Protein AF-A0A6V8KTW5-F1 (afdb_monomer_lite)

Sequence (286 aa):
MGMWDLRCMVTGLPLTANDPATAVLLTRVGDGYRPAALGLRGIYNCYGTIDSVVEDAHAGLLWRYAVDRLADGRLAVSDDEPLEPTDDIDRLLEVVERNSLGFLDDDPAGFAPAVTLDGETLHHALVYQPVWDGLSTQLDGPLDDMFDRLLGHSTLARELYRDRLTEVADLVRQLASVDAFVAARGLVWAPPGEERQRYPVDLGAQFDVADLRSFVDEARRDTAGVEALRAAVEEADRAVGEHEAEERHAAEQPPADWSAFDLTATALANLEIKRAIAVDEHGNPL

Structure (mmCIF, N/CA/C/O backbone):
data_AF-A0A6V8KTW5-F1
#
_entry.id   AF-A0A6V8KTW5-F1
#
loop_
_atom_site.group_PDB
_atom_site.id
_atom_site.type_symbol
_atom_site.label_atom_id
_atom_site.label_alt_id
_atom_site.label_comp_id
_atom_site.label_asym_id
_atom_site.label_entity_id
_atom_site.label_seq_id
_atom_site.pdbx_PDB_ins_code
_atom_site.Cartn_x
_atom_site.Cartn_y
_atom_site.Cartn_z
_atom_site.occupancy
_atom_site.B_iso_or_equiv
_atom_site.auth_seq_id
_atom_site.auth_comp_id
_atom_site.auth_asym_id
_atom_site.auth_atom_id
_atom_site.pdbx_PDB_model_num
ATOM 1 N N . MET A 1 1 ? 21.601 -0.010 5.169 1.00 47.69 1 MET A N 1
ATOM 2 C CA . MET A 1 1 ? 20.373 -0.650 4.661 1.00 47.69 1 MET A CA 1
ATOM 3 C C . MET A 1 1 ? 20.571 -0.945 3.185 1.00 47.69 1 MET A C 1
ATOM 5 O O . MET A 1 1 ? 21.267 -0.174 2.534 1.00 47.69 1 MET A O 1
ATOM 9 N N . GLY A 1 2 ? 20.097 -2.097 2.710 1.00 56.44 2 GLY A N 1
ATOM 10 C CA . GLY A 1 2 ? 20.164 -2.462 1.292 1.00 56.44 2 GLY A CA 1
ATOM 11 C C . GLY A 1 2 ? 18.994 -1.846 0.531 1.00 56.44 2 GLY A C 1
ATOM 12 O O . GLY A 1 2 ? 17.949 -1.628 1.128 1.00 56.44 2 GLY A O 1
ATOM 13 N N . MET A 1 3 ? 19.196 -1.548 -0.749 1.00 72.31 3 MET A N 1
ATOM 14 C CA . MET A 1 3 ? 18.125 -1.160 -1.666 1.00 72.31 3 MET A CA 1
ATOM 15 C C . MET A 1 3 ? 17.360 -2.416 -2.088 1.00 72.31 3 MET A C 1
ATOM 17 O O . MET A 1 3 ? 17.999 -3.432 -2.387 1.00 72.31 3 MET A O 1
ATOM 21 N N . TRP A 1 4 ? 16.035 -2.339 -2.089 1.00 79.44 4 TRP A N 1
ATOM 22 C CA . TRP A 1 4 ? 15.127 -3.406 -2.486 1.00 79.44 4 TRP A CA 1
ATOM 23 C C . TRP A 1 4 ? 14.247 -2.900 -3.613 1.00 79.44 4 TRP A C 1
ATOM 25 O O . TRP A 1 4 ? 13.675 -1.813 -3.515 1.00 79.44 4 TRP A O 1
ATOM 35 N N . ASP A 1 5 ? 14.107 -3.699 -4.656 1.00 86.12 5 ASP A N 1
ATOM 36 C CA . ASP A 1 5 ? 13.160 -3.412 -5.718 1.00 86.12 5 ASP A CA 1
ATOM 37 C C . ASP A 1 5 ? 11.861 -4.153 -5.440 1.00 86.12 5 ASP A C 1
ATOM 39 O O . ASP A 1 5 ? 11.867 -5.328 -5.083 1.00 86.12 5 ASP A O 1
ATOM 43 N N . LEU A 1 6 ? 10.729 -3.469 -5.591 1.00 93.06 6 LEU A N 1
ATOM 44 C CA . LEU A 1 6 ? 9.410 -4.061 -5.397 1.00 93.06 6 LEU A CA 1
ATOM 45 C C . LEU A 1 6 ? 8.586 -3.999 -6.676 1.00 93.06 6 LEU A C 1
ATOM 47 O O . LEU A 1 6 ? 8.912 -3.319 -7.647 1.00 93.06 6 LEU A O 1
ATOM 51 N N . ARG A 1 7 ? 7.478 -4.737 -6.672 1.00 95.62 7 ARG A N 1
ATOM 52 C CA . ARG A 1 7 ? 6.508 -4.756 -7.763 1.00 95.62 7 ARG A CA 1
ATOM 53 C C . ARG A 1 7 ? 5.147 -4.317 -7.243 1.00 95.62 7 ARG A C 1
ATOM 55 O O . ARG A 1 7 ? 4.753 -4.639 -6.124 1.00 95.62 7 ARG A O 1
ATOM 62 N N . CYS A 1 8 ? 4.396 -3.607 -8.076 1.00 97.62 8 CYS A N 1
ATOM 63 C CA . CYS A 1 8 ? 3.008 -3.264 -7.818 1.00 97.62 8 CYS A CA 1
ATOM 64 C C . CYS A 1 8 ? 2.185 -4.538 -7.588 1.00 97.62 8 CYS A C 1
ATOM 66 O O . CYS A 1 8 ? 2.068 -5.368 -8.490 1.00 97.62 8 CYS A O 1
ATOM 68 N N . MET A 1 9 ? 1.528 -4.652 -6.432 1.00 97.50 9 MET A N 1
ATOM 69 C CA . MET A 1 9 ? 0.759 -5.846 -6.064 1.00 97.50 9 MET A CA 1
ATOM 70 C C . MET A 1 9 ? -0.329 -6.202 -7.090 1.00 97.50 9 MET A C 1
ATOM 72 O O . MET A 1 9 ? -0.584 -7.376 -7.350 1.00 97.50 9 MET A O 1
ATOM 76 N N . VAL A 1 10 ? -0.934 -5.193 -7.721 1.00 97.94 10 VAL A N 1
ATOM 77 C CA . VAL A 1 10 ? -2.079 -5.371 -8.625 1.00 97.94 10 VAL A CA 1
ATOM 78 C C . VAL A 1 10 ? -1.666 -5.770 -10.046 1.00 97.94 10 VAL A C 1
ATOM 80 O O . VAL A 1 10 ? -2.380 -6.525 -10.706 1.00 97.94 10 VAL A O 1
ATOM 83 N N . THR A 1 11 ? -0.540 -5.261 -10.546 1.00 98.12 11 THR A N 1
ATOM 84 C CA . THR A 1 11 ? -0.168 -5.389 -11.973 1.00 98.12 11 THR A CA 1
ATOM 85 C C . THR A 1 11 ? 1.188 -6.030 -12.214 1.00 98.12 11 THR A C 1
ATOM 87 O O . THR A 1 11 ? 1.476 -6.395 -13.348 1.00 98.12 11 THR A O 1
ATOM 90 N N . GLY A 1 12 ? 2.025 -6.148 -11.186 1.00 97.56 12 GLY A N 1
ATOM 91 C CA . GLY A 1 12 ? 3.387 -6.647 -11.311 1.00 97.56 12 GLY A CA 1
ATOM 92 C C . GLY A 1 12 ? 4.357 -5.667 -11.970 1.00 97.56 12 GLY A C 1
ATOM 93 O O . GLY A 1 12 ? 5.502 -6.054 -12.195 1.00 97.56 12 GLY A O 1
ATOM 94 N N . LEU A 1 13 ? 3.931 -4.433 -12.277 1.00 97.94 13 LEU A N 1
ATOM 95 C CA . LEU A 1 13 ? 4.828 -3.374 -12.751 1.00 97.94 13 LEU A CA 1
ATOM 96 C C . LEU A 1 13 ? 5.924 -3.103 -11.710 1.00 97.94 13 LEU A C 1
ATOM 98 O O . LEU A 1 13 ? 5.606 -3.106 -10.518 1.00 97.94 13 LEU A O 1
ATOM 102 N N . PRO A 1 14 ? 7.180 -2.875 -12.126 1.00 95.69 14 PRO A N 1
ATOM 103 C CA . PRO A 1 14 ? 8.240 -2.532 -11.189 1.00 95.69 14 PRO A CA 1
ATOM 104 C C . PRO A 1 14 ? 7.949 -1.185 -10.518 1.00 95.69 14 PRO A C 1
ATOM 106 O O . PRO A 1 14 ? 7.402 -0.281 -11.147 1.00 95.69 14 PRO A O 1
ATOM 109 N N . LEU A 1 15 ? 8.305 -1.077 -9.241 1.00 94.44 15 LEU A N 1
ATOM 110 C CA . LEU A 1 15 ? 8.404 0.184 -8.515 1.00 94.44 15 LEU A CA 1
ATOM 111 C C . LEU A 1 15 ? 9.881 0.564 -8.470 1.00 94.44 15 LEU A C 1
ATOM 113 O O . LEU A 1 15 ? 10.695 -0.182 -7.929 1.00 94.44 15 LEU A O 1
ATOM 117 N N . THR A 1 16 ? 10.214 1.707 -9.052 1.00 89.44 16 THR A N 1
ATOM 118 C CA . THR A 1 16 ? 11.572 2.248 -9.102 1.00 89.44 16 THR A CA 1
ATOM 119 C C . THR A 1 16 ? 11.729 3.420 -8.138 1.00 89.44 16 THR A C 1
ATOM 121 O O . THR A 1 16 ? 10.758 3.926 -7.569 1.00 89.44 16 THR A O 1
ATOM 124 N N . ALA A 1 17 ? 12.970 3.848 -7.913 1.00 85.88 17 ALA A N 1
ATOM 125 C CA . ALA A 1 17 ? 13.262 4.932 -6.988 1.00 85.88 17 ALA A CA 1
ATOM 126 C C . ALA A 1 17 ? 12.476 6.200 -7.305 1.00 85.88 17 ALA A C 1
ATOM 128 O O . ALA A 1 17 ? 12.559 6.746 -8.404 1.00 85.88 17 ALA A O 1
ATOM 129 N N . ASN A 1 18 ? 11.798 6.720 -6.285 1.00 89.00 18 ASN A N 1
ATOM 130 C CA . ASN A 1 18 ? 10.956 7.906 -6.356 1.00 89.00 18 ASN A CA 1
ATOM 131 C C . ASN A 1 18 ? 9.636 7.740 -7.128 1.00 89.00 18 ASN A C 1
ATOM 133 O O . ASN A 1 18 ? 8.950 8.737 -7.376 1.00 89.00 18 ASN A O 1
ATOM 137 N N . ASP A 1 19 ? 9.244 6.514 -7.485 1.00 94.94 19 ASP A N 1
ATOM 138 C CA . ASP A 1 19 ? 7.932 6.288 -8.080 1.00 94.94 19 ASP A CA 1
ATOM 139 C C . ASP A 1 19 ? 6.817 6.614 -7.077 1.00 94.94 19 ASP A C 1
ATOM 141 O O . ASP A 1 19 ? 6.859 6.159 -5.931 1.00 94.94 19 ASP A O 1
ATOM 145 N N . PRO A 1 20 ? 5.769 7.352 -7.480 1.00 97.38 20 PRO A N 1
ATOM 146 C CA . PRO A 1 20 ? 4.617 7.551 -6.621 1.00 97.38 20 PRO A CA 1
ATOM 147 C C . PRO A 1 20 ? 3.884 6.222 -6.417 1.00 97.38 20 PRO A C 1
ATOM 149 O O . PRO A 1 20 ? 3.578 5.499 -7.372 1.00 97.38 20 PRO A O 1
ATOM 152 N N . ALA A 1 21 ? 3.543 5.915 -5.170 1.00 98.06 21 ALA A N 1
ATOM 153 C CA . ALA A 1 21 ? 2.854 4.684 -4.808 1.00 98.06 21 ALA A CA 1
ATOM 154 C C . ALA A 1 21 ? 1.824 4.917 -3.697 1.00 98.06 21 ALA A C 1
ATOM 156 O O . ALA A 1 21 ? 1.907 5.862 -2.912 1.00 98.06 21 ALA A O 1
ATOM 157 N N . THR A 1 22 ? 0.843 4.022 -3.636 1.00 98.50 22 THR A N 1
ATOM 158 C CA . THR A 1 22 ? -0.119 3.921 -2.543 1.00 98.50 22 THR A CA 1
ATOM 159 C C . THR A 1 22 ? 0.193 2.683 -1.706 1.00 98.50 22 THR A C 1
ATOM 161 O O . THR A 1 22 ? 0.157 1.562 -2.222 1.00 98.50 22 THR A O 1
ATOM 164 N N . ALA A 1 23 ? 0.458 2.873 -0.415 1.00 98.38 23 ALA A N 1
ATOM 165 C CA . ALA A 1 23 ? 0.551 1.796 0.561 1.00 98.38 23 ALA A CA 1
ATOM 166 C C . ALA A 1 23 ? -0.823 1.516 1.175 1.00 98.38 23 ALA A C 1
ATOM 168 O O . ALA A 1 23 ? -1.534 2.429 1.595 1.00 98.38 23 ALA A O 1
ATOM 169 N N . VAL A 1 24 ? -1.196 0.242 1.256 1.00 98.44 24 VAL A N 1
ATOM 170 C CA . VAL A 1 24 ? -2.414 -0.211 1.937 1.00 98.44 24 VAL A CA 1
ATOM 171 C C . VAL A 1 24 ? -1.997 -1.106 3.090 1.00 98.44 24 VAL A C 1
ATOM 173 O O . VAL A 1 24 ? -1.397 -2.155 2.856 1.00 98.44 24 VAL A O 1
ATOM 176 N N . LEU A 1 25 ? -2.318 -0.706 4.324 1.00 98.25 25 LEU A N 1
ATOM 177 C CA . LEU A 1 25 ? -2.105 -1.560 5.494 1.00 98.25 25 LEU A CA 1
ATOM 178 C C . LEU A 1 25 ? -3.001 -2.792 5.406 1.00 98.25 25 LEU A C 1
ATOM 180 O O . LEU A 1 25 ? -4.168 -2.683 5.026 1.00 98.25 25 LEU A O 1
ATOM 184 N N . LEU A 1 26 ? -2.473 -3.942 5.801 1.00 97.81 26 LEU A N 1
ATOM 185 C CA . LEU A 1 26 ? -3.129 -5.239 5.752 1.00 97.81 26 LEU A CA 1
ATOM 186 C C . LEU A 1 26 ? -3.107 -5.907 7.127 1.00 97.81 26 LEU A C 1
ATOM 188 O O . LEU A 1 26 ? -2.129 -5.789 7.865 1.00 97.81 26 LEU A O 1
ATOM 192 N N . THR A 1 27 ? -4.148 -6.679 7.426 1.00 95.62 27 THR A N 1
ATOM 193 C CA . THR A 1 27 ? -4.138 -7.682 8.499 1.00 95.62 27 THR A CA 1
ATOM 194 C C . THR A 1 27 ? -4.482 -9.053 7.935 1.00 95.62 27 THR A C 1
ATOM 196 O O . THR A 1 27 ? -5.118 -9.187 6.881 1.00 95.62 27 THR A O 1
ATOM 199 N N . ARG A 1 28 ? -4.033 -10.099 8.630 1.00 92.75 28 ARG A N 1
ATOM 200 C CA . ARG A 1 28 ? -4.325 -11.484 8.259 1.00 92.75 28 ARG A CA 1
ATOM 201 C C . ARG A 1 28 ? -5.740 -11.858 8.703 1.00 92.75 28 ARG A C 1
ATOM 203 O O . ARG A 1 28 ? -6.090 -11.726 9.869 1.00 92.75 28 ARG A O 1
ATOM 210 N N . VAL A 1 29 ? -6.551 -12.368 7.780 1.00 91.88 29 VAL A N 1
ATOM 211 C CA . VAL A 1 29 ? -7.917 -12.845 8.033 1.00 91.88 29 VAL A CA 1
ATOM 212 C C . VAL A 1 29 ? -8.040 -14.269 7.509 1.00 91.88 29 VAL A C 1
ATOM 214 O O . VAL A 1 29 ? -8.121 -14.503 6.302 1.00 91.88 29 VAL A O 1
ATOM 217 N N . GLY A 1 30 ? -8.074 -15.235 8.427 1.00 89.75 30 GLY A N 1
ATOM 218 C CA . GLY A 1 30 ? -8.013 -16.649 8.063 1.00 89.75 30 GLY A CA 1
ATOM 219 C C . GLY A 1 30 ? -6.655 -16.988 7.450 1.00 89.75 30 GLY A C 1
ATOM 220 O O . GLY A 1 30 ? -5.624 -16.801 8.089 1.00 89.75 30 GLY A O 1
ATOM 221 N N . ASP A 1 31 ? -6.655 -17.490 6.217 1.00 87.12 31 ASP A N 1
ATOM 222 C CA . ASP A 1 31 ? -5.448 -17.879 5.485 1.00 87.12 31 ASP A CA 1
ATOM 223 C C . ASP A 1 31 ? -4.992 -16.847 4.437 1.00 87.12 31 ASP A C 1
ATOM 225 O O . ASP A 1 31 ? -4.070 -17.124 3.672 1.00 87.12 31 ASP A O 1
ATOM 229 N N . GLY A 1 32 ? -5.611 -15.665 4.392 1.00 92.38 32 GLY A N 1
ATOM 230 C CA . GLY A 1 32 ? -5.229 -14.579 3.487 1.00 92.38 32 GLY A CA 1
ATOM 231 C C . GLY A 1 32 ? -5.129 -13.234 4.195 1.00 92.38 32 GLY A C 1
ATOM 232 O O . GLY A 1 32 ? -5.302 -13.148 5.410 1.00 92.38 32 GLY A O 1
ATOM 233 N N . TYR A 1 33 ? -4.888 -12.176 3.424 1.00 96.44 33 TYR A N 1
ATOM 234 C CA . TYR A 1 33 ? -4.822 -10.810 3.935 1.00 96.44 33 TYR A CA 1
ATOM 235 C C . TYR A 1 33 ? -5.997 -9.978 3.433 1.00 96.44 33 TYR A C 1
ATOM 237 O O . TYR A 1 33 ? -6.595 -10.246 2.383 1.00 96.44 33 TYR A O 1
ATOM 245 N N . ARG A 1 34 ? -6.350 -8.959 4.211 1.00 97.44 34 ARG A N 1
ATOM 246 C CA . ARG A 1 34 ? -7.387 -7.987 3.872 1.00 97.44 34 ARG A CA 1
ATOM 247 C C . ARG A 1 34 ? -6.926 -6.575 4.243 1.00 97.44 34 ARG A C 1
ATOM 249 O O . ARG A 1 34 ? -6.141 -6.436 5.181 1.00 97.44 34 ARG A O 1
ATOM 256 N N . PRO A 1 35 ? -7.399 -5.535 3.532 1.00 98.19 35 PRO A N 1
ATOM 257 C CA . PRO A 1 35 ? -7.105 -4.154 3.895 1.00 98.19 35 PRO A CA 1
ATOM 258 C C . PRO A 1 35 ? -7.531 -3.838 5.330 1.00 98.19 35 PRO A C 1
ATOM 260 O O . PRO A 1 35 ? -8.678 -4.050 5.707 1.00 98.19 35 PRO A O 1
ATOM 263 N N . ALA A 1 36 ? -6.616 -3.292 6.120 1.00 97.94 36 ALA A N 1
ATOM 264 C CA . ALA A 1 36 ? -6.860 -2.851 7.486 1.00 97.94 36 ALA A CA 1
ATOM 265 C C . ALA A 1 36 ? -7.133 -1.344 7.576 1.00 97.94 36 ALA A C 1
ATOM 267 O O . ALA A 1 36 ? -7.759 -0.906 8.541 1.00 97.94 36 ALA A O 1
ATOM 268 N N . ALA A 1 37 ? -6.703 -0.566 6.575 1.00 97.94 37 ALA A N 1
ATOM 269 C CA . ALA A 1 37 ? -6.924 0.873 6.450 1.00 97.94 37 ALA A CA 1
ATOM 270 C C . ALA A 1 37 ? -7.098 1.288 4.973 1.00 97.94 37 ALA A C 1
ATOM 272 O O . ALA A 1 37 ? -6.901 0.485 4.062 1.00 97.94 37 ALA A O 1
ATOM 273 N N . LEU A 1 38 ? -7.487 2.546 4.743 1.00 98.06 38 LEU A N 1
ATOM 274 C CA . LEU A 1 38 ? -7.507 3.164 3.415 1.00 98.06 38 LEU A CA 1
ATOM 275 C C . LEU A 1 38 ? -6.069 3.435 2.940 1.00 98.06 38 LEU A C 1
ATOM 277 O O . LEU A 1 38 ? -5.145 3.442 3.753 1.00 98.06 38 LEU A O 1
ATOM 281 N N . GLY A 1 39 ? -5.884 3.623 1.633 1.00 97.75 39 GLY A N 1
ATOM 282 C CA . GLY A 1 39 ? -4.558 3.804 1.040 1.00 97.75 39 GLY A CA 1
ATOM 283 C C . GLY A 1 39 ? -3.888 5.119 1.446 1.00 97.75 39 GLY A C 1
ATOM 284 O O . GLY A 1 39 ? -4.537 6.161 1.458 1.00 97.75 39 GLY A O 1
ATOM 285 N N . LEU A 1 40 ? -2.589 5.060 1.740 1.00 98.44 40 LEU A N 1
ATOM 286 C CA . LEU A 1 40 ? -1.714 6.210 1.966 1.00 98.44 40 LEU A CA 1
ATOM 287 C C . LEU A 1 40 ? -0.871 6.446 0.721 1.00 98.44 40 LEU A C 1
ATOM 289 O O . LEU A 1 40 ? -0.196 5.528 0.260 1.00 98.44 40 LEU A O 1
ATOM 293 N N . ARG A 1 41 ? -0.882 7.665 0.190 1.00 98.12 41 ARG A N 1
ATOM 294 C CA . ARG A 1 41 ? -0.059 8.023 -0.967 1.00 98.12 41 ARG A CA 1
ATOM 295 C C . ARG A 1 41 ? 1.283 8.581 -0.513 1.00 98.12 41 ARG A C 1
ATOM 297 O O . ARG A 1 41 ? 1.308 9.479 0.321 1.00 98.12 41 ARG A O 1
ATOM 304 N N . GLY A 1 42 ? 2.358 8.124 -1.136 1.00 98.00 42 GLY A N 1
ATOM 305 C CA . GLY A 1 42 ? 3.716 8.609 -0.914 1.00 98.00 42 GLY A CA 1
ATOM 306 C C . GLY A 1 42 ? 4.612 8.261 -2.094 1.00 98.00 42 GLY A C 1
ATOM 307 O O . GLY A 1 42 ? 4.137 8.085 -3.223 1.00 98.00 42 GLY A O 1
ATOM 308 N N . ILE A 1 43 ? 5.904 8.167 -1.822 1.00 97.81 43 ILE A N 1
ATOM 309 C CA . ILE A 1 43 ? 6.956 7.918 -2.797 1.00 97.81 43 ILE A CA 1
ATOM 310 C C . ILE A 1 43 ? 7.679 6.627 -2.424 1.00 97.81 43 ILE A C 1
ATOM 312 O O . ILE A 1 43 ? 8.012 6.417 -1.266 1.00 97.81 43 ILE A O 1
ATOM 316 N N . TYR A 1 44 ? 7.906 5.733 -3.383 1.00 95.75 44 TYR A N 1
ATOM 317 C CA . TYR A 1 44 ? 8.630 4.495 -3.127 1.00 95.75 44 TYR A CA 1
ATOM 318 C C . TYR A 1 44 ? 10.078 4.787 -2.713 1.00 95.75 44 TYR A C 1
ATOM 320 O O . TYR A 1 44 ? 10.850 5.370 -3.482 1.00 95.75 44 TYR A O 1
ATOM 328 N N . ASN A 1 45 ? 10.446 4.349 -1.508 1.00 92.62 45 ASN A N 1
ATOM 329 C CA . ASN A 1 45 ? 11.718 4.705 -0.873 1.00 92.62 45 ASN A CA 1
ATOM 330 C C . ASN A 1 45 ? 12.871 3.741 -1.207 1.00 92.62 45 ASN A C 1
ATOM 332 O O . ASN A 1 45 ? 13.992 3.929 -0.741 1.00 92.62 45 ASN A O 1
ATOM 336 N N . CYS A 1 46 ? 12.608 2.694 -2.001 1.00 89.75 46 CYS A N 1
ATOM 337 C CA . CYS A 1 46 ? 13.537 1.585 -2.281 1.00 89.75 46 CYS A CA 1
ATOM 338 C C . CYS A 1 46 ? 14.029 0.817 -1.050 1.00 89.75 46 CYS A C 1
ATOM 340 O O . CYS A 1 46 ? 15.002 0.072 -1.125 1.00 89.75 46 CYS A O 1
ATOM 342 N N . TYR A 1 47 ? 13.339 0.976 0.070 1.00 88.38 47 TYR A N 1
ATOM 343 C CA . TYR A 1 47 ? 13.460 0.171 1.274 1.00 88.38 47 TYR A CA 1
ATOM 344 C C . TYR A 1 47 ? 12.126 -0.525 1.538 1.00 88.38 47 TYR A C 1
ATOM 346 O O . TYR A 1 47 ? 11.700 -0.656 2.673 1.00 88.38 47 TYR A O 1
ATOM 354 N N . GLY A 1 48 ? 11.437 -0.977 0.485 1.00 89.62 48 GLY A N 1
ATOM 355 C CA . GLY A 1 48 ? 10.301 -1.888 0.629 1.00 89.62 48 GLY A CA 1
ATOM 356 C C . GLY A 1 48 ? 8.976 -1.238 1.033 1.00 89.62 48 GLY A C 1
ATOM 357 O O . GLY A 1 48 ? 7.969 -1.936 1.163 1.00 89.62 48 GLY A O 1
ATOM 358 N N . THR A 1 49 ? 8.928 0.086 1.187 1.00 93.75 49 THR A N 1
ATOM 359 C CA . THR A 1 49 ? 7.711 0.832 1.534 1.00 93.75 49 THR A CA 1
ATOM 360 C C . THR A 1 49 ? 7.676 2.196 0.840 1.00 93.75 49 THR A C 1
ATOM 362 O O . THR A 1 49 ? 8.398 2.429 -0.129 1.00 93.75 49 THR A O 1
ATOM 365 N N . ILE A 1 50 ? 6.780 3.076 1.274 1.00 96.69 50 ILE A N 1
ATOM 366 C CA . ILE A 1 50 ? 6.752 4.473 0.848 1.00 96.69 50 ILE A CA 1
ATOM 367 C C . ILE A 1 50 ? 7.317 5.380 1.942 1.00 96.69 50 ILE A C 1
ATOM 369 O O . ILE A 1 50 ? 7.160 5.088 3.125 1.00 96.69 50 ILE A O 1
ATOM 373 N N . ASP A 1 51 ? 7.924 6.484 1.529 1.00 95.50 51 ASP A N 1
ATOM 374 C CA . ASP A 1 51 ? 8.227 7.653 2.350 1.00 95.50 51 ASP A CA 1
ATOM 375 C C . ASP A 1 51 ? 7.497 8.885 1.797 1.00 95.50 51 ASP A C 1
ATOM 377 O O . ASP A 1 51 ? 6.717 8.789 0.833 1.00 95.50 51 ASP A O 1
ATOM 381 N N . SER A 1 52 ? 7.756 10.049 2.397 1.00 96.00 52 SER A N 1
ATOM 382 C CA . SER A 1 52 ? 7.246 11.334 1.922 1.00 96.00 52 SER A CA 1
ATOM 383 C C . SER A 1 52 ? 5.725 11.294 1.766 1.00 96.00 52 SER A C 1
ATOM 385 O O . SER A 1 52 ? 5.173 11.782 0.767 1.00 96.00 52 SER A O 1
ATOM 387 N N . VAL A 1 53 ? 5.042 10.639 2.716 1.00 97.31 53 VAL A N 1
ATOM 388 C CA . VAL A 1 53 ? 3.595 10.444 2.653 1.00 97.31 53 VAL A CA 1
ATOM 389 C C . VAL A 1 53 ? 2.909 11.800 2.570 1.00 97.31 53 VAL A C 1
ATOM 391 O O . VAL A 1 53 ? 3.238 12.755 3.274 1.00 97.31 53 VAL A O 1
ATOM 394 N N . VAL A 1 54 ? 1.920 11.891 1.684 1.00 96.81 54 VAL A N 1
ATOM 395 C CA . VAL A 1 54 ? 1.131 13.106 1.523 1.00 96.81 54 VAL A CA 1
ATOM 396 C C . VAL A 1 54 ? 0.401 13.394 2.830 1.00 96.81 54 VAL A C 1
ATOM 398 O O . VAL A 1 54 ? -0.508 12.666 3.224 1.00 96.81 54 VAL A O 1
ATOM 401 N N . GLU A 1 55 ? 0.783 14.496 3.473 1.00 92.69 55 GLU A N 1
ATOM 402 C CA . GLU A 1 55 ? 0.163 14.977 4.704 1.00 92.69 55 GLU A CA 1
ATOM 403 C C . GLU A 1 55 ? -1.270 15.460 4.444 1.00 92.69 55 GLU A C 1
ATOM 405 O O . GLU A 1 55 ? -1.538 16.635 4.177 1.00 92.69 55 GLU A O 1
ATOM 410 N N . ASP A 1 56 ? -2.220 14.535 4.521 1.00 94.12 56 ASP A N 1
ATOM 411 C CA . ASP A 1 56 ? -3.644 14.824 4.451 1.00 94.12 56 ASP A CA 1
ATOM 412 C C . ASP A 1 56 ? -4.378 14.459 5.753 1.00 94.12 56 ASP A C 1
ATOM 414 O O . ASP A 1 56 ? -3.806 14.011 6.754 1.00 94.12 56 ASP A O 1
ATOM 418 N N . ALA A 1 57 ? -5.689 14.712 5.768 1.00 93.44 57 ALA A N 1
ATOM 419 C CA . ALA A 1 57 ? -6.517 14.451 6.939 1.00 93.44 57 ALA A CA 1
ATOM 420 C C . ALA A 1 57 ? -6.540 12.962 7.328 1.00 93.44 57 ALA A C 1
ATOM 422 O O . ALA A 1 57 ? -6.686 12.660 8.515 1.00 93.44 57 ALA A O 1
ATOM 423 N N . HIS A 1 58 ? -6.397 12.053 6.358 1.00 96.00 58 HIS A N 1
ATOM 424 C CA . HIS A 1 58 ? -6.405 10.611 6.576 1.00 96.00 58 HIS A CA 1
ATOM 425 C C . HIS A 1 58 ? -5.066 10.123 7.134 1.00 96.00 58 HIS A C 1
ATOM 427 O O . HIS A 1 58 ? -5.075 9.458 8.172 1.00 96.00 58 HIS A O 1
ATOM 433 N N . ALA A 1 59 ? -3.938 10.534 6.547 1.00 96.62 59 ALA A N 1
ATOM 434 C CA . ALA A 1 59 ? -2.603 10.238 7.069 1.00 96.62 59 ALA A CA 1
ATOM 435 C C . ALA A 1 59 ? -2.456 10.731 8.518 1.00 96.62 59 ALA A C 1
ATOM 437 O O . ALA A 1 59 ? -2.092 9.970 9.418 1.00 96.62 59 ALA A O 1
ATOM 438 N N . GLY A 1 60 ? -2.872 11.974 8.789 1.00 95.62 60 GLY A N 1
ATOM 439 C CA . GLY A 1 60 ? -2.861 12.523 10.145 1.00 95.62 60 GLY A CA 1
ATOM 440 C C . GLY A 1 60 ? -3.821 11.813 11.109 1.00 95.62 60 GLY A C 1
ATOM 441 O O . GLY A 1 60 ? -3.556 11.751 12.309 1.00 95.62 60 GLY A O 1
ATOM 442 N N . LEU A 1 61 ? -4.951 11.285 10.624 1.00 95.94 61 LEU A N 1
ATOM 443 C CA . LEU A 1 61 ? -5.889 10.502 11.437 1.00 95.94 61 LEU A CA 1
ATOM 444 C C . LEU A 1 61 ? -5.287 9.151 11.835 1.00 95.94 61 LEU A C 1
ATOM 446 O O . LEU A 1 61 ? -5.371 8.782 13.006 1.00 95.94 61 LEU A O 1
ATOM 450 N N . LEU A 1 62 ? -4.661 8.454 10.887 1.00 97.12 62 LEU A N 1
ATOM 451 C CA . LEU A 1 62 ? -3.996 7.178 11.125 1.00 97.12 62 LEU A CA 1
ATOM 452 C C . LEU A 1 62 ? -2.802 7.327 12.073 1.00 97.12 62 LEU A C 1
ATOM 454 O O . LEU A 1 62 ? -2.691 6.543 13.013 1.00 97.12 62 LEU A O 1
ATOM 458 N N . TRP A 1 63 ? -1.978 8.367 11.899 1.00 97.12 63 TRP A N 1
ATOM 459 C CA . TRP A 1 63 ? -0.859 8.634 12.806 1.00 97.12 63 TRP A CA 1
ATOM 460 C C . TRP A 1 63 ? -1.327 8.895 14.242 1.00 97.12 63 TRP A C 1
ATOM 462 O O . TRP A 1 63 ? -0.872 8.236 15.174 1.00 97.12 63 TRP A O 1
ATOM 472 N N . ARG A 1 64 ? -2.313 9.784 14.437 1.00 96.44 64 ARG A N 1
ATOM 473 C CA . ARG A 1 64 ? -2.878 10.035 15.777 1.00 96.44 64 ARG A CA 1
ATOM 474 C C . ARG A 1 64 ? -3.429 8.763 16.414 1.00 96.44 64 ARG A C 1
ATOM 476 O O . ARG A 1 64 ? -3.226 8.541 17.602 1.00 96.44 64 ARG A O 1
ATOM 483 N N . TYR A 1 65 ? -4.105 7.924 15.629 1.00 96.88 65 TYR A N 1
ATOM 484 C CA . TYR A 1 65 ? -4.589 6.641 16.123 1.00 96.88 65 TYR A CA 1
ATOM 485 C C . TYR A 1 65 ? -3.438 5.732 16.559 1.00 96.88 65 TYR A C 1
ATOM 487 O O . TYR A 1 65 ? -3.516 5.165 17.645 1.00 96.88 65 TYR A O 1
ATOM 495 N N . ALA A 1 66 ? -2.371 5.622 15.765 1.00 96.88 66 ALA A N 1
ATOM 496 C CA . ALA A 1 66 ? -1.194 4.832 16.116 1.00 96.88 66 ALA A CA 1
ATOM 497 C C . ALA A 1 66 ? -0.550 5.319 17.424 1.00 96.88 66 ALA A C 1
ATOM 499 O O . ALA A 1 66 ? -0.319 4.507 18.315 1.00 96.88 66 ALA A O 1
ATOM 500 N N . VAL A 1 67 ? -0.365 6.634 17.590 1.00 96.94 67 VAL A N 1
ATOM 501 C CA . VAL A 1 67 ? 0.158 7.236 18.831 1.00 96.94 67 VAL A CA 1
ATOM 502 C C . VAL A 1 67 ? -0.740 6.927 20.032 1.00 96.94 67 VAL A C 1
ATOM 504 O O . VAL A 1 67 ? -0.246 6.517 21.083 1.00 96.94 67 VAL A O 1
ATOM 507 N N . ASP A 1 68 ? -2.061 7.064 19.886 1.00 96.62 68 ASP A N 1
ATOM 508 C CA . ASP A 1 68 ? -3.004 6.756 20.965 1.00 96.62 68 ASP A CA 1
ATOM 509 C C . ASP A 1 68 ? -2.963 5.266 21.354 1.00 96.62 68 ASP A C 1
ATOM 511 O O . ASP A 1 68 ? -3.040 4.935 22.539 1.00 96.62 68 ASP A O 1
ATOM 515 N N . ARG A 1 69 ? -2.842 4.362 20.369 1.00 96.81 69 ARG A N 1
ATOM 516 C CA . ARG A 1 69 ? -2.736 2.909 20.595 1.00 96.81 69 ARG A CA 1
ATOM 517 C C . ARG A 1 69 ? -1.371 2.493 21.137 1.00 96.81 69 ARG A C 1
ATOM 519 O O . ARG A 1 69 ? -1.274 1.510 21.862 1.00 96.81 69 ARG A O 1
ATOM 526 N N . LEU A 1 70 ? -0.315 3.232 20.817 1.00 95.75 70 LEU A N 1
ATOM 527 C CA . LEU A 1 70 ? 0.999 3.032 21.417 1.00 95.75 70 LEU A CA 1
ATOM 528 C C . LEU A 1 70 ? 0.956 3.395 22.907 1.00 95.75 70 LEU A C 1
ATOM 530 O O . LEU A 1 70 ? 1.419 2.632 23.752 1.00 95.75 70 LEU A O 1
ATOM 534 N N . ALA A 1 71 ? 0.333 4.529 23.243 1.00 95.75 71 ALA A N 1
ATOM 535 C CA . ALA A 1 71 ? 0.224 5.010 24.617 1.00 95.75 71 ALA A CA 1
ATOM 536 C C . ALA A 1 71 ? -0.599 4.083 25.533 1.00 95.75 71 ALA A C 1
ATOM 538 O O . ALA A 1 71 ? -0.309 3.992 26.728 1.00 95.75 71 ALA A O 1
ATOM 539 N N . ASP A 1 72 ? -1.617 3.399 24.997 1.00 95.94 72 ASP A N 1
ATOM 540 C CA . ASP A 1 72 ? -2.435 2.428 25.739 1.00 95.94 72 ASP A CA 1
ATOM 541 C C . ASP A 1 72 ? -1.945 0.968 25.622 1.00 95.94 72 ASP A C 1
ATOM 543 O O . ASP A 1 72 ? -2.510 0.076 26.260 1.00 95.94 72 ASP A O 1
ATOM 547 N N . GLY A 1 73 ? -0.858 0.734 24.877 1.00 95.12 73 GLY A N 1
ATOM 548 C CA . GLY A 1 73 ? -0.204 -0.566 24.718 1.00 95.12 73 GLY A CA 1
ATOM 549 C C . GLY A 1 73 ? -0.900 -1.527 23.751 1.00 95.12 73 GLY A C 1
ATOM 550 O O . GLY A 1 73 ? -0.510 -2.692 23.682 1.00 95.12 73 GLY A O 1
ATOM 551 N N . ARG A 1 74 ? -1.924 -1.077 23.014 1.00 96.75 74 ARG A N 1
ATOM 552 C CA . ARG A 1 74 ? -2.580 -1.876 21.967 1.00 96.75 74 ARG A CA 1
ATOM 553 C C . ARG A 1 74 ? -1.736 -1.982 20.702 1.00 96.75 74 ARG A C 1
ATOM 555 O O . ARG A 1 74 ? -1.799 -3.011 20.039 1.00 96.75 74 ARG A O 1
ATOM 562 N N . LEU A 1 75 ? -0.967 -0.946 20.367 1.00 96.06 75 LEU A N 1
ATOM 563 C CA . LEU A 1 75 ? 0.069 -1.005 19.338 1.00 96.06 75 LEU A CA 1
ATOM 564 C C . LEU A 1 75 ? 1.389 -1.376 20.018 1.00 96.06 75 LEU A C 1
ATOM 566 O O . LEU A 1 75 ? 1.896 -0.617 20.842 1.00 96.06 75 LEU A O 1
ATOM 570 N N . ALA A 1 76 ? 1.936 -2.537 19.676 1.00 94.12 76 ALA A N 1
ATOM 571 C CA . ALA A 1 76 ? 3.230 -2.990 20.165 1.00 94.12 76 ALA A CA 1
ATOM 572 C C . ALA A 1 76 ? 4.244 -2.968 19.023 1.00 94.12 76 ALA A C 1
ATOM 574 O O . ALA A 1 76 ? 3.990 -3.537 17.962 1.00 94.12 76 ALA A O 1
ATOM 575 N N . VAL A 1 77 ? 5.387 -2.330 19.267 1.00 92.50 77 VAL A N 1
ATOM 576 C CA . VAL A 1 77 ? 6.517 -2.252 18.339 1.00 92.50 77 VAL A CA 1
ATOM 577 C C . VAL A 1 77 ? 7.701 -2.989 18.957 1.00 92.50 77 VAL A C 1
ATOM 579 O O . VAL A 1 77 ? 8.102 -2.696 20.082 1.00 92.50 77 VAL A O 1
ATOM 582 N N . SER A 1 78 ? 8.229 -3.965 18.229 1.00 87.75 78 SER A N 1
ATOM 583 C CA . SER A 1 78 ? 9.436 -4.720 18.552 1.00 87.75 78 SER A CA 1
ATOM 584 C C . SER A 1 78 ? 10.509 -4.381 17.517 1.00 87.75 78 SER A C 1
ATOM 586 O O . SER A 1 78 ? 10.884 -5.221 16.702 1.00 87.75 78 SER A O 1
ATOM 588 N N . ASP A 1 79 ? 10.960 -3.130 17.544 1.00 80.62 79 ASP A N 1
ATOM 589 C CA . ASP A 1 79 ? 12.024 -2.596 16.692 1.00 80.62 79 ASP A CA 1
ATOM 590 C C . ASP A 1 79 ? 13.191 -2.106 17.569 1.00 80.62 79 ASP A C 1
ATOM 592 O O . ASP A 1 79 ? 12.986 -1.731 18.728 1.00 80.62 79 ASP A O 1
ATOM 596 N N . ASP A 1 80 ? 14.411 -2.124 17.026 1.00 78.62 80 ASP A N 1
ATOM 597 C CA . ASP A 1 80 ? 15.626 -1.653 17.710 1.00 78.62 80 ASP A CA 1
ATOM 598 C C . ASP A 1 80 ? 15.533 -0.156 18.047 1.00 78.62 80 ASP A C 1
ATOM 600 O O . ASP A 1 80 ? 16.069 0.306 19.057 1.00 78.62 80 ASP A O 1
ATOM 604 N N . GLU A 1 81 ? 14.824 0.592 17.202 1.00 83.56 81 GLU A N 1
ATOM 605 C CA . GLU A 1 81 ? 14.497 1.996 17.401 1.00 83.56 81 GLU A CA 1
ATOM 606 C C . GLU A 1 81 ? 12.996 2.127 17.704 1.00 83.56 81 GLU A C 1
ATOM 608 O O . GLU A 1 81 ? 12.168 1.856 16.825 1.00 83.56 81 GLU A O 1
ATOM 613 N N . PRO A 1 82 ? 12.622 2.498 18.943 1.00 84.19 82 PRO A N 1
ATOM 614 C CA . PRO A 1 82 ? 11.225 2.557 19.341 1.00 84.19 82 PRO A CA 1
ATOM 615 C C . PRO A 1 82 ? 10.488 3.631 18.543 1.00 84.19 82 PRO A C 1
ATOM 617 O O . PRO A 1 82 ? 11.035 4.692 18.269 1.00 84.19 82 PRO A O 1
ATOM 620 N N . LEU A 1 83 ? 9.223 3.364 18.227 1.00 89.88 83 LEU A N 1
ATOM 621 C CA . LEU A 1 83 ? 8.326 4.390 17.708 1.00 89.88 83 LEU A CA 1
ATOM 622 C C . LEU A 1 83 ? 8.026 5.400 18.828 1.00 89.88 83 LEU A C 1
ATOM 624 O O . LEU A 1 83 ? 7.585 5.010 19.913 1.00 89.88 83 LEU A O 1
ATOM 628 N N . GLU A 1 84 ? 8.245 6.685 18.575 1.00 90.94 84 GLU A N 1
ATOM 629 C CA . GLU A 1 84 ? 8.013 7.782 19.508 1.00 90.94 84 GLU A CA 1
ATOM 630 C C . GLU A 1 84 ? 6.817 8.652 19.070 1.00 90.94 84 GLU A C 1
ATOM 632 O O . GLU A 1 84 ? 6.551 8.820 17.882 1.00 90.94 84 GLU A O 1
ATOM 637 N N . PRO A 1 85 ? 6.085 9.294 20.004 1.00 88.75 85 PRO A N 1
ATOM 638 C CA . PRO A 1 85 ? 4.998 10.215 19.648 1.00 88.75 85 PRO A CA 1
ATOM 639 C C . PRO A 1 85 ? 5.426 11.437 18.819 1.00 88.75 85 PRO A C 1
ATOM 641 O O . PRO A 1 85 ? 4.566 12.148 18.299 1.00 88.75 85 PRO A O 1
ATOM 644 N N . THR A 1 86 ? 6.728 11.733 18.775 1.00 89.75 86 THR A N 1
ATOM 645 C CA . THR A 1 86 ? 7.333 12.812 17.981 1.00 89.75 86 THR A CA 1
ATOM 646 C C . THR A 1 86 ? 7.663 12.411 16.551 1.00 89.75 86 THR A C 1
ATOM 648 O O . THR A 1 86 ? 8.015 13.297 15.774 1.00 89.75 86 THR A O 1
ATOM 651 N N . ASP A 1 87 ? 7.541 11.125 16.221 1.00 94.25 87 ASP A N 1
ATOM 652 C CA . ASP A 1 87 ? 7.703 10.625 14.862 1.00 94.25 87 ASP A CA 1
ATOM 653 C C . ASP A 1 87 ? 6.479 10.980 13.997 1.00 94.25 87 ASP A C 1
ATOM 655 O O . ASP A 1 87 ? 5.620 11.797 14.362 1.00 94.25 87 ASP A O 1
ATOM 659 N N . ASP A 1 88 ? 6.398 10.351 12.832 1.00 94.38 88 ASP A N 1
ATOM 660 C CA . ASP A 1 88 ? 5.353 10.547 11.846 1.00 94.38 88 ASP A CA 1
ATOM 661 C C . ASP A 1 88 ? 4.881 9.221 11.222 1.00 94.38 88 ASP A C 1
ATOM 663 O O . ASP A 1 88 ? 5.211 8.109 11.649 1.00 94.38 88 ASP A O 1
ATOM 667 N N . ILE A 1 89 ? 4.027 9.355 10.208 1.00 96.19 89 ILE A N 1
ATOM 668 C CA . ILE A 1 89 ? 3.450 8.221 9.496 1.00 96.19 89 ILE A CA 1
ATOM 669 C C . ILE A 1 89 ? 4.491 7.434 8.686 1.00 96.19 89 ILE A C 1
ATOM 671 O O . ILE A 1 89 ? 4.309 6.227 8.520 1.00 96.19 89 ILE A O 1
ATOM 675 N N . ASP A 1 90 ? 5.571 8.074 8.227 1.00 95.62 90 ASP A N 1
ATOM 676 C CA . ASP A 1 90 ? 6.631 7.409 7.467 1.00 95.62 90 ASP A CA 1
ATOM 677 C C . ASP A 1 90 ? 7.349 6.418 8.388 1.00 95.62 90 ASP A C 1
ATOM 679 O O . ASP A 1 90 ? 7.480 5.239 8.051 1.00 95.62 90 ASP A O 1
ATOM 683 N N . ARG A 1 91 ? 7.668 6.838 9.622 1.00 94.56 91 ARG A N 1
ATOM 684 C CA . ARG A 1 91 ? 8.264 5.944 10.625 1.00 94.56 91 ARG A CA 1
ATOM 685 C C . ARG A 1 91 ? 7.368 4.748 10.955 1.00 94.56 91 ARG A C 1
ATOM 687 O O . ARG A 1 91 ? 7.860 3.628 11.084 1.00 94.56 91 ARG A O 1
ATOM 694 N N . LEU A 1 92 ? 6.048 4.937 11.054 1.00 95.31 92 LEU A N 1
ATOM 695 C CA . LEU A 1 92 ? 5.123 3.808 11.235 1.00 95.31 92 LEU A CA 1
ATOM 696 C C . LEU A 1 92 ? 5.217 2.812 10.067 1.00 95.31 92 LEU A C 1
ATOM 698 O O . LEU A 1 92 ? 5.225 1.600 10.294 1.00 95.31 92 LEU A O 1
ATOM 702 N N . LEU A 1 93 ? 5.284 3.307 8.830 1.00 95.94 93 LEU A N 1
ATOM 703 C CA . LEU A 1 93 ? 5.377 2.471 7.634 1.00 95.94 93 LEU A CA 1
ATOM 704 C C . LEU A 1 93 ? 6.710 1.725 7.536 1.00 95.94 93 LEU A C 1
ATOM 706 O O . LEU A 1 93 ? 6.703 0.575 7.105 1.00 95.94 93 LEU A O 1
ATOM 710 N N . GLU A 1 94 ? 7.819 2.317 7.977 1.00 92.88 94 GLU A N 1
ATOM 711 C CA . GLU A 1 94 ? 9.119 1.635 8.088 1.00 92.88 94 GLU A CA 1
ATOM 712 C C . GLU A 1 94 ? 9.086 0.459 9.076 1.00 92.88 94 GLU A C 1
ATOM 714 O O . GLU A 1 94 ? 9.720 -0.575 8.868 1.00 92.88 94 GLU A O 1
ATOM 719 N N . VAL A 1 95 ? 8.341 0.578 10.177 1.00 92.25 95 VAL A N 1
ATOM 720 C CA . VAL A 1 95 ? 8.194 -0.538 11.123 1.00 92.25 95 VAL A CA 1
ATOM 721 C C . VAL A 1 95 ? 7.288 -1.629 10.540 1.00 92.25 95 VAL A C 1
ATOM 723 O O . VAL A 1 95 ? 7.604 -2.814 10.653 1.00 92.25 95 VAL A O 1
ATOM 726 N N . VAL A 1 96 ? 6.182 -1.247 9.888 1.00 94.25 96 VAL A N 1
ATOM 727 C CA . VAL A 1 96 ? 5.279 -2.190 9.195 1.00 94.25 96 VAL A CA 1
ATOM 728 C C . VAL A 1 96 ? 6.002 -2.934 8.075 1.00 94.25 96 VAL A C 1
ATOM 730 O O . VAL A 1 96 ? 5.755 -4.120 7.865 1.00 94.25 96 VAL A O 1
ATOM 733 N N . GLU A 1 97 ? 6.912 -2.267 7.376 1.00 92.31 97 GLU A N 1
ATOM 734 C CA . GLU A 1 97 ? 7.640 -2.826 6.244 1.00 92.31 97 GLU A CA 1
ATOM 735 C C . GLU A 1 97 ? 8.386 -4.112 6.576 1.00 92.31 97 GLU A C 1
ATOM 737 O O . GLU A 1 97 ? 8.276 -5.094 5.838 1.00 92.31 97 GLU A O 1
ATOM 742 N N . ARG A 1 98 ? 9.015 -4.158 7.750 1.00 88.06 98 ARG A N 1
ATOM 743 C CA . ARG A 1 98 ? 9.725 -5.345 8.231 1.00 88.06 98 ARG A CA 1
ATOM 744 C C . ARG A 1 98 ? 8.817 -6.562 8.400 1.00 88.06 98 ARG A C 1
ATOM 746 O O . ARG A 1 98 ? 9.278 -7.691 8.276 1.00 88.06 98 ARG A O 1
ATOM 753 N N . ASN A 1 99 ? 7.519 -6.374 8.637 1.00 89.44 99 ASN A N 1
ATOM 754 C CA . ASN A 1 99 ? 6.565 -7.485 8.630 1.00 89.44 99 ASN A CA 1
ATOM 755 C C . ASN A 1 99 ? 6.207 -7.941 7.201 1.00 89.44 99 ASN A C 1
ATOM 757 O O . ASN A 1 99 ? 5.757 -9.068 7.004 1.00 89.44 99 ASN A O 1
ATOM 761 N N . SER A 1 100 ? 6.346 -7.071 6.200 1.00 89.38 100 SER A N 1
ATOM 762 C CA . SER A 1 100 ? 5.839 -7.263 4.833 1.00 89.38 100 SER A CA 1
ATOM 763 C C . SER A 1 100 ? 6.842 -7.914 3.879 1.00 89.38 100 SER A C 1
ATOM 765 O O . SER A 1 100 ? 6.432 -8.579 2.928 1.00 89.38 100 SER A O 1
ATOM 767 N N . LEU A 1 101 ? 8.147 -7.771 4.123 1.00 81.44 101 LEU A N 1
ATOM 768 C CA . LEU A 1 101 ? 9.187 -8.399 3.294 1.00 81.44 101 LEU A CA 1
ATOM 769 C C . LEU A 1 101 ? 9.507 -9.854 3.676 1.00 81.44 101 LEU A C 1
ATOM 771 O O . LEU A 1 101 ? 10.539 -10.390 3.282 1.00 81.44 101 LEU A O 1
ATOM 775 N N . GLY A 1 102 ? 8.627 -10.511 4.438 1.00 66.88 102 GLY A N 1
ATOM 776 C CA . GLY A 1 102 ? 8.769 -11.932 4.765 1.00 66.88 102 GLY A CA 1
ATOM 777 C C . GLY A 1 102 ? 9.829 -12.242 5.826 1.00 66.88 102 GLY A C 1
ATOM 778 O O . GLY A 1 102 ? 10.194 -13.401 5.988 1.00 66.88 102 GLY A O 1
ATOM 779 N N . PHE A 1 103 ? 10.305 -11.248 6.588 1.00 59.47 103 PHE A N 1
ATOM 780 C CA . PHE A 1 103 ? 11.299 -11.472 7.645 1.00 59.47 103 PHE A CA 1
ATOM 781 C C . PHE A 1 103 ? 10.808 -12.389 8.784 1.00 59.47 103 PHE A C 1
ATOM 783 O O . PHE A 1 103 ? 11.636 -12.896 9.535 1.00 59.47 103 PHE A O 1
ATOM 790 N N . LEU A 1 104 ? 9.491 -12.567 8.969 1.00 55.12 104 LEU A N 1
ATOM 791 C CA . LEU A 1 104 ? 8.948 -12.973 10.276 1.00 55.12 104 LEU A CA 1
ATOM 792 C C . LEU A 1 104 ? 8.016 -14.192 10.258 1.00 55.12 104 LEU A C 1
ATOM 794 O O . LEU A 1 104 ? 7.968 -14.905 11.256 1.00 55.12 104 LEU A O 1
ATOM 798 N N . ASP A 1 105 ? 7.298 -14.466 9.164 1.00 51.34 105 ASP A N 1
ATOM 799 C CA . ASP A 1 105 ? 6.239 -15.491 9.198 1.00 51.34 105 ASP A CA 1
ATOM 800 C C . ASP A 1 105 ? 6.771 -16.939 9.092 1.00 51.34 105 ASP A C 1
ATOM 802 O O . ASP A 1 105 ? 6.131 -17.841 9.631 1.00 51.34 105 ASP A O 1
ATOM 806 N N . ASP A 1 106 ? 7.955 -17.163 8.499 1.00 50.22 106 ASP A N 1
ATOM 807 C CA . ASP A 1 106 ? 8.552 -18.502 8.306 1.00 50.22 106 ASP A CA 1
ATOM 808 C C . ASP A 1 106 ? 10.033 -18.615 8.733 1.00 50.22 106 ASP A C 1
ATOM 810 O O . ASP A 1 106 ? 10.694 -19.615 8.434 1.00 50.22 106 ASP A O 1
ATOM 814 N N . ASP A 1 107 ? 10.585 -17.630 9.457 1.00 51.50 107 ASP A N 1
ATOM 815 C CA . ASP A 1 107 ? 11.980 -17.724 9.902 1.00 51.50 107 ASP A CA 1
ATOM 816 C C . ASP A 1 107 ? 12.133 -18.799 11.005 1.00 51.50 107 ASP A C 1
ATOM 818 O O . ASP A 1 107 ? 11.581 -18.648 12.104 1.00 51.50 107 ASP A O 1
ATOM 822 N N . PRO A 1 108 ? 12.920 -19.874 10.785 1.00 43.84 108 PRO A N 1
ATOM 823 C CA . PRO A 1 108 ? 13.234 -20.856 11.823 1.00 43.84 108 PRO A CA 1
ATOM 824 C C . PRO A 1 108 ? 13.932 -20.260 13.063 1.00 43.84 108 PRO A C 1
ATOM 826 O O . PRO A 1 108 ? 14.013 -20.940 14.090 1.00 43.84 108 PRO A O 1
ATOM 829 N N . ALA A 1 109 ? 14.432 -19.021 12.993 1.00 54.97 109 ALA A N 1
ATOM 830 C CA . ALA A 1 109 ? 14.989 -18.271 14.116 1.00 54.97 109 ALA A CA 1
ATOM 831 C C . ALA A 1 109 ? 13.928 -17.650 15.050 1.00 54.97 109 ALA A C 1
ATOM 833 O O . ALA A 1 109 ? 14.274 -17.278 16.173 1.00 54.97 109 ALA A O 1
ATOM 834 N N . GLY A 1 110 ? 12.651 -17.591 14.644 1.00 55.84 110 GLY A N 1
ATOM 835 C CA . GLY A 1 110 ? 11.538 -17.177 15.506 1.00 55.84 110 GLY A CA 1
ATOM 836 C C . GLY A 1 110 ? 11.513 -15.686 15.852 1.00 55.84 110 GLY A C 1
ATOM 837 O O . GLY A 1 110 ? 11.249 -15.335 17.005 1.00 55.84 110 GLY A O 1
ATOM 838 N N . PHE A 1 111 ? 11.806 -14.809 14.889 1.00 68.12 111 PHE A N 1
ATOM 839 C CA . PHE A 1 111 ? 11.695 -13.367 15.105 1.00 68.12 111 PHE A CA 1
ATOM 840 C C . PHE A 1 111 ? 10.239 -12.963 15.379 1.00 68.12 111 PHE A C 1
ATOM 842 O O . PHE A 1 111 ? 9.310 -13.402 14.705 1.00 68.12 111 PHE A O 1
ATOM 849 N N . ALA A 1 112 ? 10.037 -12.134 16.403 1.00 79.44 112 ALA A N 1
ATOM 850 C CA . ALA A 1 112 ? 8.722 -11.589 16.708 1.00 79.44 112 ALA A CA 1
ATOM 851 C C . ALA A 1 112 ? 8.315 -10.548 15.647 1.00 79.44 112 ALA A C 1
ATOM 853 O O . ALA A 1 112 ? 9.193 -9.847 15.140 1.00 79.44 112 ALA A O 1
ATOM 854 N N . PRO A 1 113 ? 7.010 -10.394 15.352 1.00 87.69 113 PRO A N 1
ATOM 855 C CA . PRO A 1 113 ? 6.508 -9.304 14.524 1.00 87.69 113 PRO A CA 1
ATOM 856 C C . PRO A 1 113 ? 7.057 -7.938 14.967 1.00 87.69 113 PRO A C 1
ATOM 858 O O . PRO A 1 113 ? 6.981 -7.604 16.151 1.00 87.69 113 PRO A O 1
ATOM 861 N N . ALA A 1 114 ? 7.563 -7.138 14.027 1.00 90.31 114 ALA A N 1
ATOM 862 C CA . ALA A 1 114 ? 8.103 -5.805 14.291 1.00 90.31 114 ALA A CA 1
ATOM 863 C C . ALA A 1 114 ? 7.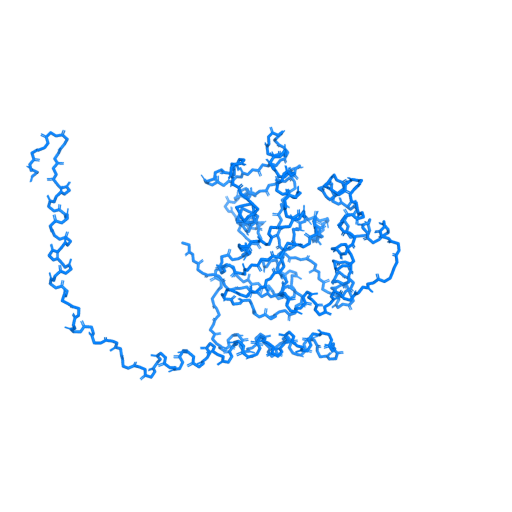011 -4.840 14.769 1.00 90.31 114 ALA A C 1
ATOM 865 O O . ALA A 1 114 ? 7.260 -3.985 15.614 1.00 90.31 114 ALA A O 1
ATOM 866 N N . VAL A 1 115 ? 5.779 -5.007 14.283 1.00 92.88 115 VAL A N 1
ATOM 867 C CA . VAL A 1 115 ? 4.608 -4.271 14.777 1.00 92.88 115 VAL A CA 1
ATOM 868 C C . VAL A 1 115 ? 3.352 -5.129 14.804 1.00 92.88 115 VAL A C 1
ATOM 870 O O . VAL A 1 115 ? 3.039 -5.846 13.851 1.00 92.88 115 VAL A O 1
ATOM 873 N N . THR A 1 116 ? 2.604 -5.020 15.899 1.00 94.88 116 THR A N 1
ATOM 874 C CA . THR A 1 116 ? 1.272 -5.612 16.050 1.00 94.88 116 THR A CA 1
ATOM 875 C C . THR A 1 116 ? 0.291 -4.594 16.613 1.00 94.88 116 THR A C 1
ATOM 877 O O . THR A 1 116 ? 0.671 -3.727 17.399 1.00 94.88 116 THR A O 1
ATOM 880 N N . LEU A 1 117 ? -0.980 -4.713 16.240 1.00 95.62 117 LEU A N 1
ATOM 881 C CA . LEU A 1 117 ? -2.093 -3.970 16.820 1.00 95.62 117 LEU A CA 1
ATOM 882 C C . LEU A 1 117 ? -3.112 -4.963 17.375 1.00 95.62 117 LEU A C 1
ATOM 884 O O . LEU A 1 117 ? -3.585 -5.832 16.651 1.00 95.62 117 LEU A O 1
ATOM 888 N N . ASP A 1 118 ? -3.438 -4.849 18.661 1.00 94.62 118 ASP A N 1
ATOM 889 C CA . ASP A 1 118 ? -4.292 -5.806 19.379 1.00 94.62 118 ASP A CA 1
ATOM 890 C C . ASP A 1 118 ? -3.796 -7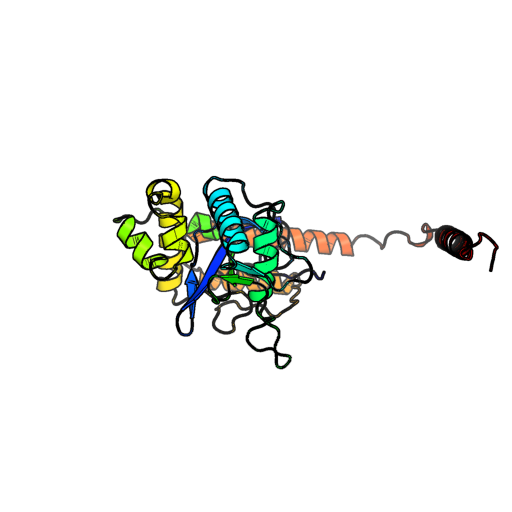.265 19.253 1.00 94.62 118 ASP A C 1
ATOM 892 O O . ASP A 1 118 ? -4.575 -8.217 19.307 1.00 94.62 118 ASP A O 1
ATOM 896 N N . GLY A 1 119 ? -2.479 -7.443 19.092 1.00 92.00 119 GLY A N 1
ATOM 897 C CA . GLY A 1 119 ? -1.831 -8.739 18.873 1.00 92.00 119 GLY A CA 1
ATOM 898 C C . GLY A 1 119 ? -1.881 -9.255 17.430 1.00 92.00 119 GLY A C 1
ATOM 899 O O . GLY A 1 119 ? -1.320 -10.315 17.164 1.00 92.00 119 GLY A O 1
ATOM 900 N N . GLU A 1 120 ? -2.505 -8.531 16.497 1.00 92.44 120 GLU A N 1
ATOM 901 C CA . GLU A 1 120 ? -2.480 -8.851 15.066 1.00 92.44 120 GLU A CA 1
ATOM 902 C C . GLU A 1 120 ? -1.313 -8.147 14.369 1.00 92.44 120 GLU A C 1
ATOM 904 O O . GLU A 1 120 ? -1.127 -6.939 14.515 1.00 92.44 120 GLU A O 1
ATOM 909 N N . THR A 1 121 ? -0.534 -8.890 13.583 1.00 93.31 121 THR A N 1
ATOM 910 C CA . THR A 1 121 ? 0.556 -8.323 12.782 1.00 93.31 121 THR A CA 1
ATOM 911 C C . THR A 1 121 ? 0.006 -7.412 11.691 1.00 93.31 121 THR A C 1
ATOM 913 O O . THR A 1 121 ? -0.891 -7.793 10.932 1.00 93.31 121 THR A O 1
ATOM 916 N N . LEU A 1 122 ? 0.559 -6.201 11.611 1.00 95.50 122 LEU A N 1
ATOM 917 C CA . LEU A 1 122 ? 0.272 -5.269 10.525 1.00 95.50 122 LEU A CA 1
ATOM 918 C C . LEU A 1 122 ? 1.269 -5.494 9.394 1.00 95.50 122 LEU A C 1
ATOM 920 O O . LEU A 1 122 ? 2.470 -5.453 9.626 1.00 95.50 122 LEU A O 1
ATOM 924 N N . HIS A 1 123 ? 0.778 -5.678 8.177 1.00 95.75 123 HIS A N 1
ATOM 925 C CA . HIS A 1 123 ? 1.602 -5.703 6.968 1.00 95.75 123 HIS A CA 1
ATOM 926 C C . HIS A 1 123 ? 1.176 -4.555 6.048 1.00 95.75 123 HIS A C 1
ATOM 928 O O . HIS A 1 123 ? 0.238 -3.813 6.348 1.00 95.75 123 HIS A O 1
ATOM 934 N N . HIS A 1 124 ? 1.813 -4.430 4.891 1.00 96.75 124 HIS A N 1
ATOM 935 C CA . HIS A 1 124 ? 1.388 -3.535 3.825 1.00 96.75 124 HIS A CA 1
ATOM 936 C C . HIS A 1 124 ? 1.534 -4.193 2.455 1.00 96.75 124 HIS A C 1
ATOM 938 O O . HIS A 1 124 ? 2.343 -5.094 2.252 1.00 96.75 124 HIS A O 1
ATOM 944 N N . ALA A 1 125 ? 0.750 -3.702 1.502 1.00 97.06 125 ALA A N 1
ATOM 945 C CA . ALA A 1 125 ? 0.975 -3.914 0.079 1.00 97.06 125 ALA A CA 1
ATOM 946 C C . ALA A 1 125 ? 1.158 -2.567 -0.617 1.00 97.06 125 ALA A C 1
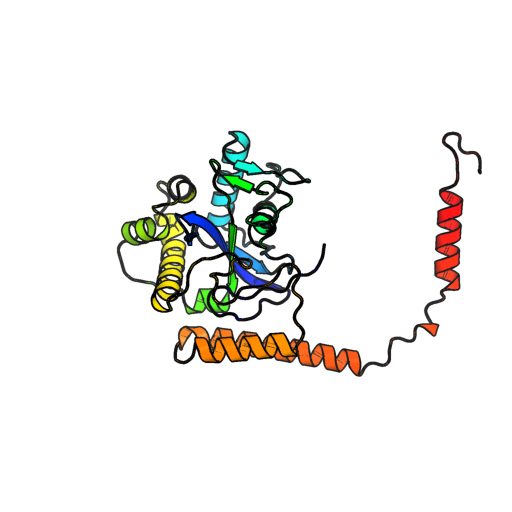ATOM 948 O O . ALA A 1 125 ? 0.539 -1.573 -0.229 1.00 97.06 125 ALA A O 1
ATOM 949 N N . LEU A 1 126 ? 1.978 -2.551 -1.668 1.00 97.69 126 LEU A N 1
ATOM 950 C CA . LEU A 1 126 ? 2.203 -1.370 -2.494 1.00 97.69 126 LEU A CA 1
ATOM 951 C C . LEU A 1 126 ? 1.475 -1.482 -3.831 1.00 97.69 126 LEU A C 1
ATOM 953 O O . LEU A 1 126 ? 1.544 -2.496 -4.533 1.00 97.69 126 LEU A O 1
ATOM 957 N N . VAL A 1 127 ? 0.802 -0.402 -4.212 1.00 98.38 127 VAL A N 1
ATOM 958 C CA . VAL A 1 127 ? 0.170 -0.237 -5.519 1.00 98.38 127 VAL A CA 1
ATOM 959 C C . VAL A 1 127 ? 0.785 0.980 -6.195 1.00 98.38 127 VAL A C 1
ATOM 961 O O . VAL A 1 127 ? 0.807 2.060 -5.617 1.00 98.38 127 VAL A O 1
ATOM 964 N N . TYR A 1 128 ? 1.281 0.822 -7.422 1.00 98.19 128 TYR A N 1
ATOM 965 C CA . TYR A 1 128 ? 1.836 1.934 -8.191 1.00 98.19 128 TYR A CA 1
ATOM 966 C C . TYR A 1 128 ? 0.768 3.014 -8.412 1.00 98.19 128 TYR A C 1
ATOM 968 O O . TYR A 1 128 ? -0.365 2.682 -8.768 1.00 98.19 128 TYR A O 1
ATOM 976 N N . GLN A 1 129 ? 1.087 4.293 -8.200 1.00 97.88 129 GLN A N 1
ATOM 977 C CA . GLN A 1 129 ? 0.064 5.344 -8.192 1.00 97.88 129 GLN A CA 1
ATOM 978 C C . GLN A 1 129 ? -0.710 5.449 -9.516 1.00 97.88 129 GLN A C 1
ATOM 980 O O . GLN A 1 129 ? -1.937 5.491 -9.458 1.00 97.88 129 GLN A O 1
ATOM 985 N N . PRO A 1 130 ? -0.080 5.391 -10.708 1.00 97.81 130 PRO A N 1
ATOM 986 C CA . PRO A 1 130 ? -0.821 5.372 -11.971 1.00 97.81 130 PRO A CA 1
ATOM 987 C C . PRO A 1 130 ? -1.805 4.198 -12.096 1.00 97.81 130 PRO A C 1
ATOM 989 O O . PRO A 1 130 ? -2.856 4.333 -12.723 1.00 97.81 130 PRO A O 1
ATOM 992 N N . VAL A 1 131 ? -1.497 3.049 -11.482 1.00 98.25 131 VAL A N 1
ATOM 993 C CA . VAL A 1 131 ? -2.415 1.900 -11.406 1.00 98.25 131 VAL A CA 1
ATOM 994 C C . VAL A 1 131 ? -3.573 2.206 -10.462 1.00 98.25 131 VAL A C 1
ATOM 996 O O . VAL A 1 131 ? -4.727 1.971 -10.822 1.00 98.25 131 VAL A O 1
ATOM 999 N N . TRP A 1 132 ? -3.280 2.740 -9.273 1.00 98.06 132 TRP A N 1
ATOM 1000 C CA . TRP A 1 132 ? -4.298 3.145 -8.301 1.00 98.06 132 TRP A CA 1
ATOM 1001 C C . TRP A 1 132 ? -5.275 4.153 -8.910 1.00 98.06 132 TRP A C 1
ATOM 1003 O O . TRP A 1 132 ? -6.487 3.942 -8.868 1.00 98.06 132 TRP A O 1
ATOM 1013 N N . ASP A 1 133 ? -4.753 5.205 -9.541 1.00 96.94 133 ASP A N 1
ATOM 1014 C CA . ASP A 1 133 ? -5.535 6.272 -10.164 1.00 96.94 133 ASP A CA 1
ATOM 1015 C C . ASP A 1 133 ? -6.373 5.749 -11.337 1.00 96.94 133 ASP A C 1
ATOM 1017 O O . ASP A 1 133 ? -7.556 6.074 -11.445 1.00 96.94 133 ASP A O 1
ATOM 1021 N N . GLY A 1 134 ? -5.794 4.887 -12.182 1.00 96.25 134 GLY A N 1
ATOM 1022 C CA . GLY A 1 134 ? -6.507 4.259 -13.295 1.00 96.25 134 GLY A CA 1
ATOM 1023 C C . GLY A 1 134 ? -7.696 3.412 -12.833 1.00 96.25 134 GLY A C 1
ATOM 1024 O O . GLY A 1 134 ? -8.769 3.459 -13.434 1.00 96.25 134 GLY A O 1
ATOM 1025 N N . LEU A 1 135 ? -7.540 2.665 -11.736 1.00 96.06 135 LEU A N 1
ATOM 1026 C CA . LEU A 1 135 ? -8.595 1.801 -11.191 1.00 96.06 135 LEU A CA 1
ATOM 1027 C C . LEU A 1 135 ? -9.601 2.535 -10.300 1.00 96.06 135 LEU A C 1
ATOM 1029 O O . LEU A 1 135 ? -10.702 2.031 -10.084 1.00 96.06 135 LEU A O 1
ATOM 1033 N N . SER A 1 136 ? -9.262 3.726 -9.815 1.00 90.94 136 SER A N 1
ATOM 1034 C CA . SER A 1 136 ? -10.054 4.531 -8.877 1.00 90.94 136 SER A CA 1
ATOM 1035 C C . SER A 1 136 ? -11.314 5.175 -9.480 1.00 90.94 136 SER A C 1
ATOM 1037 O O . SER A 1 136 ? -11.790 6.211 -9.011 1.00 90.94 136 SER A O 1
ATOM 1039 N N . THR A 1 137 ? -11.914 4.565 -10.505 1.00 78.56 137 THR A N 1
ATOM 1040 C CA . THR A 1 137 ? -13.215 4.996 -11.032 1.00 78.56 137 THR A CA 1
ATOM 1041 C C . THR A 1 137 ? -14.270 4.889 -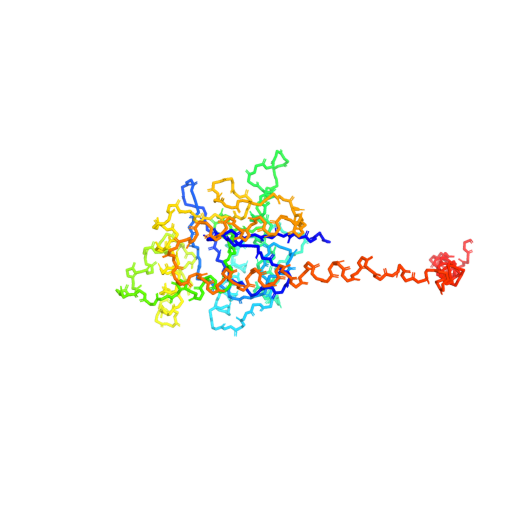9.938 1.00 78.56 137 THR A C 1
ATOM 1043 O O . THR A 1 137 ? -14.308 3.874 -9.247 1.00 78.56 137 THR A O 1
ATOM 1046 N N . GLN A 1 138 ? -15.127 5.896 -9.763 1.00 66.06 138 GLN A N 1
ATOM 1047 C CA . GLN A 1 138 ? -16.128 5.866 -8.697 1.00 66.06 138 GLN A CA 1
ATOM 1048 C C . GLN A 1 138 ? -17.094 4.696 -8.907 1.00 66.06 138 GLN A C 1
ATOM 1050 O O . GLN A 1 138 ? -17.893 4.697 -9.842 1.00 66.06 138 GLN A O 1
ATOM 1055 N N . LEU A 1 139 ? -17.006 3.688 -8.036 1.00 80.00 139 LEU A N 1
ATOM 1056 C CA . LEU A 1 139 ? -18.076 2.717 -7.890 1.00 80.00 139 LEU A CA 1
ATOM 1057 C C . LEU A 1 139 ? -19.282 3.426 -7.272 1.00 80.00 139 LEU A C 1
ATOM 1059 O O . LEU A 1 139 ? -19.168 4.114 -6.254 1.00 80.00 139 LEU A O 1
ATOM 1063 N N . ASP A 1 140 ? -20.441 3.221 -7.886 1.00 81.44 140 ASP A N 1
ATOM 1064 C CA . ASP A 1 140 ? -21.715 3.643 -7.325 1.00 81.44 140 ASP A CA 1
ATOM 1065 C C . ASP A 1 140 ? -22.181 2.643 -6.263 1.00 81.44 140 ASP A C 1
ATOM 1067 O O . ASP A 1 140 ? -22.045 1.427 -6.412 1.00 81.44 140 ASP A O 1
ATOM 1071 N N . GLY A 1 141 ? -22.768 3.156 -5.184 1.00 87.94 141 GLY A N 1
ATOM 1072 C CA . GLY A 1 141 ? -23.362 2.337 -4.132 1.00 87.94 141 GLY A CA 1
ATOM 1073 C C . GLY A 1 141 ? -23.377 3.022 -2.764 1.00 87.94 141 GLY A C 1
ATOM 1074 O O . GLY A 1 141 ? -22.803 4.105 -2.604 1.00 87.94 141 GLY A O 1
ATOM 1075 N N . PRO A 1 142 ? -24.051 2.415 -1.772 1.00 94.81 142 PRO A N 1
ATOM 1076 C CA . PRO A 1 142 ? -24.067 2.921 -0.405 1.00 94.81 142 PRO A CA 1
ATOM 1077 C C . PRO A 1 142 ? -22.667 2.870 0.217 1.00 94.81 142 PRO A C 1
ATOM 1079 O O . PRO A 1 142 ? -21.994 1.842 0.169 1.00 94.81 142 PRO A O 1
ATOM 1082 N N . LEU A 1 143 ? -22.233 3.988 0.802 1.00 94.56 143 LEU A N 1
ATOM 1083 C CA . LEU A 1 143 ? -20.889 4.130 1.366 1.00 94.56 143 LEU A CA 1
ATOM 1084 C C . LEU A 1 143 ? -20.638 3.157 2.528 1.00 94.56 143 LEU A C 1
ATOM 1086 O O . LEU A 1 143 ? -19.567 2.559 2.588 1.00 94.56 143 LEU A O 1
ATOM 1090 N N . ASP A 1 144 ? -21.632 2.970 3.400 1.00 95.25 144 ASP A N 1
ATOM 1091 C CA . ASP A 1 144 ? -21.559 2.041 4.534 1.00 95.25 144 ASP A CA 1
ATOM 1092 C C . ASP A 1 144 ? -21.360 0.595 4.055 1.00 95.25 144 ASP A C 1
ATOM 1094 O O . ASP A 1 144 ? -20.463 -0.092 4.531 1.00 95.25 144 ASP A O 1
ATOM 1098 N N . ASP A 1 145 ? -22.109 0.159 3.035 1.00 95.81 145 ASP A N 1
ATOM 1099 C CA . ASP A 1 145 ? -21.979 -1.191 2.470 1.00 95.81 145 ASP A CA 1
ATOM 1100 C C . ASP A 1 145 ? -20.586 -1.423 1.861 1.00 95.81 145 ASP A C 1
ATOM 1102 O O . ASP A 1 145 ? -20.006 -2.505 1.998 1.00 95.81 145 ASP A O 1
ATOM 1106 N N . MET A 1 146 ? -20.028 -0.411 1.180 1.00 95.88 146 MET A N 1
ATOM 1107 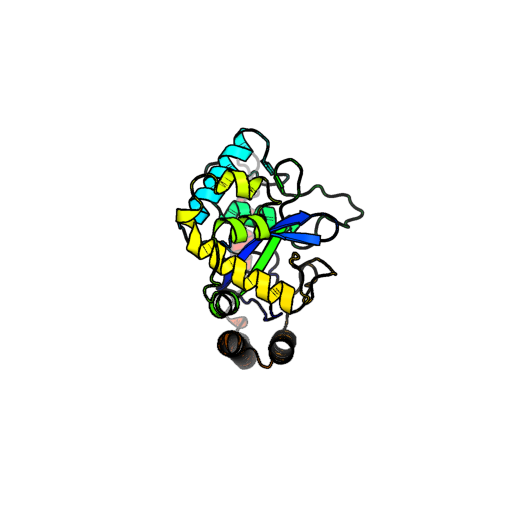C CA . MET A 1 146 ? -18.662 -0.483 0.652 1.00 95.88 146 MET A CA 1
ATOM 1108 C C . MET A 1 146 ? -17.643 -0.593 1.781 1.00 95.88 146 MET A C 1
ATOM 1110 O O . MET A 1 146 ? -16.752 -1.442 1.715 1.00 95.88 146 MET A O 1
ATOM 1114 N N . PHE A 1 147 ? -17.788 0.240 2.811 1.00 96.69 147 PHE A N 1
ATOM 1115 C CA . PHE A 1 147 ? -16.909 0.242 3.969 1.00 96.69 147 PHE A CA 1
ATOM 1116 C C . PHE A 1 147 ? -16.947 -1.093 4.713 1.00 96.69 147 PHE A C 1
ATOM 1118 O O . PHE A 1 147 ? -15.898 -1.692 4.933 1.00 96.69 147 PHE A O 1
ATOM 1125 N N . ASP A 1 148 ? -18.135 -1.602 5.035 1.00 96.31 148 ASP A N 1
ATOM 1126 C CA . ASP A 1 148 ? -18.302 -2.855 5.771 1.00 96.31 148 ASP A CA 1
ATOM 1127 C C . ASP A 1 148 ? -17.742 -4.048 4.991 1.00 96.31 148 ASP A C 1
ATOM 1129 O O . ASP A 1 148 ? -17.071 -4.911 5.562 1.00 96.31 148 ASP A O 1
ATOM 1133 N N . ARG A 1 149 ? -17.943 -4.079 3.668 1.00 95.06 149 ARG A N 1
ATOM 1134 C CA . ARG A 1 149 ? -17.378 -5.127 2.810 1.00 95.06 149 ARG A CA 1
ATOM 1135 C C . ARG A 1 149 ? -15.848 -5.105 2.796 1.00 95.06 149 ARG A C 1
ATOM 1137 O O . ARG A 1 149 ? -15.236 -6.170 2.821 1.00 95.06 149 ARG A O 1
ATOM 1144 N N . LEU A 1 150 ? -15.243 -3.919 2.717 1.00 95.62 150 LEU A N 1
ATOM 1145 C CA . LEU A 1 150 ? -13.789 -3.761 2.618 1.00 95.62 150 LEU A CA 1
ATOM 1146 C C . LEU A 1 150 ? -13.091 -3.928 3.962 1.00 95.62 150 LEU A C 1
ATOM 1148 O O . LEU A 1 150 ? -12.112 -4.656 4.065 1.00 95.62 150 LEU A O 1
ATOM 1152 N N . LEU A 1 151 ? -13.597 -3.231 4.974 1.00 96.94 151 LEU A N 1
ATOM 1153 C CA . LEU A 1 151 ? -12.910 -2.926 6.224 1.00 96.94 151 LEU A CA 1
ATOM 1154 C C . LEU A 1 151 ? -13.702 -3.374 7.460 1.00 96.94 151 LEU A C 1
ATOM 1156 O O . LEU A 1 151 ? -13.198 -3.256 8.573 1.00 96.94 151 LEU A O 1
ATOM 1160 N N . GLY A 1 152 ? -14.911 -3.926 7.306 1.00 93.38 152 GLY A N 1
ATOM 1161 C CA . GLY A 1 152 ? -15.763 -4.325 8.435 1.00 93.38 152 GLY A CA 1
ATOM 1162 C C . GLY A 1 152 ? -15.153 -5.411 9.330 1.00 93.38 152 GLY A C 1
ATOM 1163 O O . GLY A 1 152 ? -15.504 -5.520 10.505 1.00 93.38 152 GLY A O 1
ATOM 1164 N N . HIS A 1 153 ? -14.193 -6.178 8.810 1.00 93.94 153 HIS A N 1
ATOM 1165 C CA . HIS A 1 153 ? -13.408 -7.136 9.589 1.00 93.94 153 HIS A CA 1
ATOM 1166 C C . HIS A 1 153 ? -12.376 -6.445 10.504 1.00 93.94 153 HIS A C 1
ATOM 1168 O O . HIS A 1 153 ? -12.106 -6.928 11.601 1.00 93.94 153 HIS A O 1
ATOM 1174 N N . SER A 1 154 ? -11.838 -5.293 10.094 1.00 94.94 154 SER A N 1
ATOM 1175 C CA . SER A 1 154 ? -10.749 -4.591 10.773 1.00 94.94 154 SER A CA 1
ATOM 1176 C C . SER A 1 154 ? -11.271 -3.799 11.975 1.00 94.94 154 SER A C 1
ATOM 1178 O O . SER A 1 154 ? -12.130 -2.920 11.853 1.00 94.94 154 SER A O 1
ATOM 1180 N N . THR A 1 155 ? -10.771 -4.114 13.174 1.00 92.06 155 THR A N 1
ATOM 1181 C CA . THR A 1 155 ? -11.044 -3.308 14.380 1.00 92.06 155 THR A CA 1
ATOM 1182 C C . THR A 1 155 ? -10.415 -1.921 14.254 1.00 92.06 155 THR A C 1
ATOM 1184 O O . THR A 1 155 ? -11.080 -0.935 14.576 1.00 92.06 155 THR A O 1
ATOM 1187 N N . LEU A 1 156 ? -9.203 -1.844 13.683 1.00 94.88 156 LEU A N 1
ATOM 1188 C CA . LEU A 1 156 ? -8.507 -0.596 13.355 1.00 94.88 156 LEU A CA 1
ATOM 1189 C C . LEU A 1 156 ? -9.425 0.330 12.559 1.00 94.88 156 LEU A C 1
ATOM 1191 O O . LEU A 1 156 ? -9.732 1.427 13.014 1.00 94.88 156 LEU A O 1
ATOM 1195 N N . ALA A 1 157 ? -9.925 -0.118 11.405 1.00 96.19 157 ALA A N 1
ATOM 1196 C CA . ALA A 1 157 ? -10.741 0.723 10.534 1.00 96.19 157 ALA A CA 1
ATOM 1197 C C . ALA A 1 157 ? -12.041 1.177 11.212 1.00 96.19 157 ALA A C 1
ATOM 1199 O O . ALA A 1 157 ? -12.407 2.351 11.138 1.00 96.19 157 ALA A O 1
ATOM 1200 N N . ARG A 1 158 ? -12.737 0.265 11.903 1.00 94.19 158 ARG A N 1
ATOM 1201 C CA . ARG A 1 158 ? -14.000 0.581 12.592 1.00 94.19 158 ARG A CA 1
ATOM 1202 C C . ARG A 1 158 ? -13.835 1.606 13.709 1.00 94.19 158 ARG A C 1
ATOM 1204 O O . ARG A 1 158 ? -14.782 2.331 14.007 1.00 94.19 158 ARG A O 1
ATOM 1211 N N . GLU A 1 159 ? -12.681 1.646 14.367 1.00 95.94 159 GLU A N 1
ATOM 1212 C CA . GLU A 1 159 ? -12.369 2.674 15.360 1.00 95.94 159 GLU A CA 1
ATOM 1213 C C . GLU A 1 159 ? -11.896 3.970 14.701 1.00 95.94 159 GLU A C 1
ATOM 1215 O O . GLU A 1 159 ? -12.383 5.043 15.055 1.00 95.94 159 GLU A O 1
ATOM 1220 N N . LEU A 1 160 ? -10.998 3.861 13.722 1.00 96.31 160 LEU A N 1
ATOM 1221 C CA . LEU A 1 160 ? -10.357 4.983 13.047 1.00 96.31 160 LEU A CA 1
ATOM 1222 C C . LEU A 1 160 ? -11.361 5.875 12.309 1.00 96.31 160 LEU A C 1
ATOM 1224 O O . LEU A 1 160 ? -11.315 7.097 12.434 1.00 96.31 160 LEU A O 1
ATOM 1228 N N . TYR A 1 161 ? -12.288 5.266 11.568 1.00 96.38 161 TYR A N 1
ATOM 1229 C CA . TYR A 1 161 ? -13.252 5.978 10.723 1.00 96.38 161 TYR A CA 1
ATOM 1230 C C . TYR A 1 161 ? -14.626 6.156 11.379 1.00 96.38 161 TYR A C 1
ATOM 1232 O O . TYR A 1 161 ? -15.561 6.631 10.726 1.00 96.38 161 TYR A O 1
ATOM 1240 N N . ARG A 1 162 ? -14.766 5.798 12.665 1.00 89.12 162 ARG A N 1
ATOM 1241 C CA . ARG A 1 162 ? -16.023 5.947 13.408 1.00 89.12 162 ARG A CA 1
ATOM 1242 C C . ARG A 1 162 ? -16.509 7.393 13.334 1.00 89.12 162 ARG A C 1
ATOM 1244 O O . ARG A 1 162 ? -15.761 8.312 13.651 1.00 89.12 162 ARG A O 1
ATOM 1251 N N . ASP A 1 163 ? -17.755 7.577 12.902 1.00 92.12 163 ASP A N 1
ATOM 1252 C CA . ASP A 1 163 ? -18.417 8.879 12.712 1.00 92.12 163 ASP A CA 1
ATOM 1253 C C . ASP A 1 163 ? -17.742 9.821 11.690 1.00 92.12 163 ASP A C 1
ATOM 1255 O O . ASP A 1 163 ? -18.170 10.961 11.521 1.00 92.12 163 ASP A O 1
ATOM 1259 N N . ARG A 1 164 ? -16.714 9.346 10.972 1.00 94.44 164 ARG A N 1
ATOM 1260 C CA . ARG A 1 164 ? -15.920 10.115 9.996 1.00 94.44 164 ARG A CA 1
ATOM 1261 C C . ARG A 1 164 ? -16.000 9.553 8.587 1.00 94.44 164 ARG A C 1
ATOM 1263 O O . ARG A 1 164 ? -15.304 10.030 7.696 1.00 94.44 164 ARG A O 1
ATOM 1270 N N . LEU A 1 165 ? -16.841 8.549 8.355 1.00 94.00 165 LEU A N 1
ATOM 1271 C CA . LEU A 1 165 ? -16.877 7.841 7.079 1.00 94.00 165 LEU A CA 1
ATOM 1272 C C . LEU A 1 165 ? -17.130 8.780 5.887 1.00 94.00 165 LEU A C 1
ATOM 1274 O O . LEU A 1 165 ? -16.539 8.614 4.825 1.00 94.00 165 LEU A O 1
ATOM 1278 N N . THR A 1 166 ? -17.943 9.821 6.079 1.00 94.06 166 THR A N 1
ATOM 1279 C CA . THR A 1 166 ? -18.186 10.848 5.059 1.00 94.06 166 THR A CA 1
ATOM 1280 C C . THR A 1 166 ? -16.957 11.699 4.737 1.00 94.06 166 THR A C 1
ATOM 1282 O O . THR A 1 166 ? -16.837 12.156 3.606 1.00 94.06 166 THR A O 1
ATOM 1285 N N . GLU A 1 167 ? -16.048 11.913 5.698 1.00 95.31 167 GLU A N 1
ATOM 1286 C CA . GLU A 1 167 ? -14.794 12.665 5.500 1.00 95.31 167 GLU A CA 1
ATOM 1287 C C . GLU A 1 167 ? -13.820 11.898 4.593 1.00 95.31 167 GLU A C 1
ATOM 1289 O O . GLU A 1 167 ? -13.033 12.507 3.876 1.00 95.31 167 GLU A O 1
ATOM 1294 N N . VAL A 1 168 ? -13.908 10.564 4.594 1.00 94.94 168 VAL A N 1
ATOM 1295 C CA . VAL A 1 168 ? -13.041 9.659 3.821 1.00 94.94 168 VAL A CA 1
ATOM 1296 C C . VAL A 1 168 ? -13.787 8.945 2.689 1.00 94.94 168 VAL A C 1
ATOM 1298 O O . VAL A 1 168 ? -13.312 7.941 2.161 1.00 94.94 168 VAL A O 1
ATOM 1301 N N . ALA A 1 169 ? -14.961 9.448 2.297 1.00 94.56 169 ALA A N 1
ATOM 1302 C CA . ALA A 1 169 ? -15.852 8.759 1.366 1.00 94.56 169 ALA A CA 1
ATOM 1303 C C . ALA A 1 169 ? -15.190 8.451 0.015 1.00 94.56 169 ALA A C 1
ATOM 1305 O O . ALA A 1 169 ? -15.398 7.378 -0.551 1.00 94.56 169 ALA A O 1
ATOM 1306 N N . ASP A 1 170 ? -14.378 9.375 -0.496 1.00 94.69 170 ASP A N 1
ATOM 1307 C CA . ASP A 1 170 ? -13.680 9.181 -1.766 1.00 94.69 170 ASP A CA 1
ATOM 1308 C C . ASP A 1 170 ? -12.586 8.120 -1.652 1.00 94.69 170 ASP A C 1
ATOM 1310 O O . ASP A 1 170 ? -12.497 7.262 -2.523 1.00 94.69 170 ASP A O 1
ATOM 1314 N N . LEU A 1 171 ? -11.837 8.088 -0.548 1.00 95.94 171 LEU A N 1
ATOM 1315 C CA . LEU A 1 171 ? -10.831 7.054 -0.290 1.00 95.94 171 LEU A CA 1
ATOM 1316 C C . LEU A 1 171 ? -11.466 5.659 -0.162 1.00 95.94 171 LEU A C 1
ATOM 1318 O O . LEU A 1 171 ? -10.928 4.684 -0.684 1.00 95.94 171 LEU A O 1
ATOM 1322 N N . VAL A 1 172 ? -12.642 5.560 0.470 1.00 96.81 172 VAL A N 1
ATOM 1323 C CA . VAL A 1 172 ? -13.413 4.305 0.537 1.00 96.81 172 VAL A CA 1
ATOM 1324 C C . VAL A 1 172 ? -13.823 3.849 -0.860 1.00 96.81 172 VAL A C 1
ATOM 1326 O O . VAL A 1 172 ? -13.657 2.676 -1.185 1.00 96.81 172 VAL A O 1
ATOM 1329 N N . ARG A 1 173 ? -14.322 4.759 -1.708 1.00 96.44 173 ARG A N 1
ATOM 1330 C CA . ARG A 1 173 ? -14.691 4.424 -3.094 1.00 96.44 173 ARG A CA 1
ATOM 1331 C C . ARG A 1 173 ? -13.484 4.003 -3.924 1.00 96.44 173 ARG A C 1
ATOM 1333 O O . ARG A 1 173 ? -13.592 3.032 -4.661 1.00 96.44 173 ARG A O 1
ATOM 1340 N N . GLN A 1 174 ? -12.350 4.687 -3.788 1.00 96.56 174 GLN A N 1
ATOM 1341 C CA . GLN A 1 174 ? -11.109 4.323 -4.479 1.00 96.56 174 GLN A CA 1
ATOM 1342 C C . GLN A 1 174 ? -10.668 2.906 -4.107 1.00 96.56 174 GLN A C 1
ATOM 1344 O O . GLN A 1 174 ? -10.529 2.054 -4.987 1.00 96.56 174 GLN A O 1
ATOM 1349 N N . LEU A 1 175 ? -10.548 2.617 -2.804 1.00 97.69 175 LEU A N 1
ATOM 1350 C CA . LEU A 1 175 ? -10.191 1.279 -2.338 1.00 97.69 175 LEU A CA 1
ATOM 1351 C C . LEU A 1 175 ? -11.237 0.238 -2.769 1.00 97.69 175 LEU A C 1
ATOM 1353 O O . LEU A 1 175 ? -10.860 -0.863 -3.156 1.00 97.69 175 LEU A O 1
ATOM 1357 N N . ALA A 1 176 ? -12.532 0.580 -2.774 1.00 97.31 176 ALA A N 1
ATOM 1358 C CA . ALA A 1 176 ? -13.593 -0.309 -3.254 1.00 97.31 176 ALA A CA 1
ATOM 1359 C C . ALA A 1 176 ? -13.403 -0.718 -4.713 1.00 97.31 176 ALA A C 1
ATOM 1361 O O . ALA A 1 176 ? -13.649 -1.876 -5.060 1.00 97.31 176 ALA A O 1
ATOM 1362 N N . SER A 1 177 ? -12.998 0.223 -5.562 1.00 96.88 177 SER A N 1
ATOM 1363 C CA . SER A 1 177 ? -12.778 -0.014 -6.987 1.00 96.88 177 SER A CA 1
ATOM 1364 C C . SER A 1 177 ? -11.540 -0.864 -7.232 1.00 96.88 177 SER A C 1
ATOM 1366 O O . SER A 1 177 ? -11.598 -1.821 -8.008 1.00 96.88 177 SER A O 1
ATOM 1368 N N . VAL A 1 178 ? -10.451 -0.578 -6.514 1.00 97.62 178 VAL A N 1
ATOM 1369 C CA . VAL A 1 178 ? -9.224 -1.383 -6.567 1.00 97.62 178 VAL A CA 1
ATOM 1370 C C . VAL A 1 178 ? -9.486 -2.803 -6.055 1.00 97.62 178 VAL A C 1
ATOM 1372 O O . VAL A 1 178 ? -9.136 -3.765 -6.733 1.00 97.62 178 VAL A O 1
ATOM 1375 N N . ASP A 1 179 ? -10.171 -2.962 -4.920 1.00 97.25 179 ASP A N 1
ATOM 1376 C CA . ASP A 1 179 ? -10.533 -4.272 -4.361 1.00 97.25 179 ASP A CA 1
ATOM 1377 C C . ASP A 1 179 ? -11.446 -5.073 -5.301 1.00 97.25 179 ASP A C 1
ATOM 1379 O O . ASP A 1 179 ? -11.224 -6.264 -5.527 1.00 97.25 179 ASP A O 1
ATOM 1383 N N . ALA A 1 180 ? -12.430 -4.418 -5.927 1.00 96.00 180 ALA A N 1
ATOM 1384 C CA . ALA A 1 180 ? -13.281 -5.060 -6.924 1.00 96.00 180 ALA A CA 1
ATOM 1385 C C . ALA A 1 180 ? -12.473 -5.554 -8.133 1.00 96.00 180 ALA A C 1
ATOM 1387 O O . ALA A 1 180 ? -12.746 -6.643 -8.643 1.00 96.00 180 ALA A O 1
ATOM 1388 N N . PHE A 1 181 ? -11.468 -4.791 -8.576 1.00 96.12 181 PHE A N 1
ATOM 1389 C CA . PHE A 1 181 ? -10.558 -5.219 -9.635 1.00 96.12 181 PHE A CA 1
ATOM 1390 C C . PHE A 1 181 ? -9.694 -6.411 -9.201 1.00 96.12 181 PHE A C 1
ATOM 1392 O O . PHE A 1 181 ? -9.639 -7.406 -9.927 1.00 96.12 181 PHE A O 1
ATOM 1399 N N . VAL A 1 182 ? -9.076 -6.343 -8.015 1.00 96.56 182 VAL A N 1
ATOM 1400 C CA . VAL A 1 182 ? -8.286 -7.435 -7.415 1.00 96.56 182 VAL A CA 1
ATOM 1401 C C . VAL A 1 182 ? -9.113 -8.724 -7.394 1.00 96.56 182 VAL A C 1
ATOM 1403 O O . VAL A 1 182 ? -8.702 -9.734 -7.969 1.00 96.56 182 VAL A O 1
ATOM 1406 N N . ALA A 1 183 ? -10.334 -8.663 -6.858 1.00 95.81 183 ALA A N 1
ATOM 1407 C CA . ALA A 1 183 ? -11.241 -9.804 -6.801 1.00 95.81 183 ALA A CA 1
ATOM 1408 C C . ALA A 1 183 ? -11.651 -10.313 -8.197 1.00 95.81 183 ALA A C 1
ATOM 1410 O O . ALA A 1 183 ? -11.626 -11.519 -8.447 1.00 95.81 183 ALA A O 1
ATOM 1411 N N . ALA A 1 184 ? -11.996 -9.419 -9.131 1.00 95.50 184 ALA A N 1
ATOM 1412 C CA . ALA A 1 184 ? -12.399 -9.791 -10.491 1.00 95.50 184 ALA A CA 1
ATOM 1413 C C . ALA A 1 184 ? -11.270 -10.454 -11.298 1.00 95.50 184 ALA A C 1
ATOM 1415 O O . ALA A 1 184 ? -11.543 -11.225 -12.220 1.00 95.50 184 ALA A O 1
ATOM 1416 N N . ARG A 1 185 ? -10.008 -10.168 -10.957 1.00 95.44 185 ARG A N 1
ATOM 1417 C CA . ARG A 1 185 ? -8.824 -10.798 -11.553 1.00 95.44 185 ARG A CA 1
ATOM 1418 C C . ARG A 1 185 ? -8.359 -12.058 -10.823 1.00 95.44 185 ARG A C 1
ATOM 1420 O O . ARG A 1 185 ? -7.383 -12.662 -11.256 1.00 95.44 185 ARG A O 1
ATOM 1427 N N . GLY A 1 186 ? -9.054 -12.475 -9.762 1.00 95.50 186 GLY A N 1
ATOM 1428 C CA . GLY A 1 186 ? -8.641 -13.612 -8.937 1.00 95.50 186 GLY A CA 1
ATOM 1429 C C . GLY A 1 186 ? -7.324 -13.366 -8.198 1.00 95.50 186 GLY A C 1
ATOM 1430 O O . GLY A 1 186 ? -6.649 -14.322 -7.827 1.00 95.50 186 GLY A O 1
ATOM 1431 N N . LEU A 1 187 ? -6.951 -12.096 -8.023 1.00 96.75 187 LEU A N 1
ATOM 1432 C CA . LEU A 1 187 ? -5.819 -11.686 -7.206 1.00 96.75 187 LEU A CA 1
ATOM 1433 C C . LEU A 1 187 ? -6.240 -11.668 -5.733 1.00 96.75 187 LEU A C 1
ATOM 1435 O O . LEU A 1 187 ? -7.429 -11.639 -5.400 1.00 96.75 187 LEU A O 1
ATOM 1439 N N . VAL A 1 188 ? -5.251 -11.653 -4.847 1.00 95.88 188 VAL A N 1
ATOM 1440 C CA . VAL A 1 188 ? -5.449 -11.527 -3.404 1.00 95.88 188 VAL A CA 1
ATOM 1441 C C . VAL A 1 188 ? -4.619 -10.365 -2.882 1.00 95.88 188 VAL A C 1
ATOM 1443 O O . VAL A 1 188 ? -3.512 -10.129 -3.364 1.00 95.88 188 VAL A O 1
ATOM 1446 N N . TRP A 1 189 ? -5.148 -9.647 -1.891 1.00 97.75 189 TRP A N 1
ATOM 1447 C CA . TRP A 1 189 ? -4.317 -8.761 -1.086 1.00 97.75 189 TRP A CA 1
ATOM 1448 C C . TRP A 1 189 ? -3.293 -9.618 -0.351 1.00 97.75 189 TRP A C 1
ATOM 1450 O O . TRP A 1 189 ? -3.658 -10.613 0.278 1.00 97.75 189 TRP A O 1
ATOM 1460 N N . ALA A 1 190 ? -2.028 -9.247 -0.474 1.00 95.38 190 ALA A N 1
ATOM 1461 C CA . ALA A 1 190 ? -0.904 -9.942 0.127 1.00 95.38 190 ALA A CA 1
ATOM 1462 C C . ALA A 1 190 ? 0.308 -8.995 0.163 1.00 95.38 190 ALA A C 1
ATOM 1464 O O . ALA A 1 190 ? 0.424 -8.148 -0.734 1.00 95.38 190 ALA A O 1
ATOM 1465 N N . PRO A 1 191 ? 1.174 -9.100 1.183 1.00 94.31 191 PRO A N 1
ATOM 1466 C CA . PRO A 1 191 ? 2.425 -8.355 1.221 1.00 94.31 191 PRO A CA 1
ATOM 1467 C C . PRO A 1 191 ? 3.425 -8.882 0.170 1.00 94.31 191 PRO A C 1
ATOM 1469 O O . PRO A 1 191 ? 3.245 -9.999 -0.316 1.00 94.31 191 PRO A O 1
ATOM 1472 N N . PRO A 1 192 ? 4.481 -8.115 -0.173 1.00 91.00 192 PRO A N 1
ATOM 1473 C CA . PRO A 1 192 ? 5.429 -8.468 -1.236 1.00 91.00 192 PRO A CA 1
ATOM 1474 C C . PRO A 1 192 ? 6.115 -9.835 -1.093 1.00 91.00 192 PRO A C 1
ATOM 1476 O O . PRO A 1 192 ? 6.414 -10.475 -2.099 1.00 91.00 192 PRO A O 1
ATOM 1479 N N . GLY A 1 193 ? 6.378 -10.273 0.143 1.00 87.50 193 GLY A N 1
ATOM 1480 C CA . GLY A 1 193 ? 7.053 -11.545 0.421 1.00 87.50 193 GLY A CA 1
ATOM 1481 C C . GLY A 1 193 ? 6.138 -12.776 0.471 1.00 87.50 193 GLY A C 1
ATOM 1482 O O . GLY A 1 193 ? 6.621 -13.871 0.731 1.00 87.50 193 GLY A O 1
ATOM 1483 N N . GLU A 1 194 ? 4.823 -12.634 0.276 1.00 90.06 194 GLU A N 1
ATOM 1484 C CA . GLU A 1 194 ? 3.876 -13.753 0.390 1.00 90.06 194 GLU A CA 1
ATOM 1485 C C . GLU A 1 194 ? 3.811 -14.574 -0.907 1.00 90.06 194 GLU A C 1
ATOM 1487 O O . GLU A 1 194 ? 3.454 -14.060 -1.968 1.00 90.06 194 GLU A O 1
ATOM 1492 N N . GLU A 1 195 ? 4.059 -15.884 -0.813 1.00 88.12 195 GLU A N 1
ATOM 1493 C CA . GLU A 1 195 ? 4.076 -16.806 -1.960 1.00 88.12 195 GLU A CA 1
ATOM 1494 C C . GLU A 1 195 ? 2.750 -16.846 -2.735 1.00 88.12 195 GLU A C 1
ATOM 1496 O O . GLU A 1 195 ? 2.727 -17.090 -3.944 1.00 88.12 195 GLU A O 1
ATOM 1501 N N . ARG A 1 196 ? 1.620 -16.627 -2.050 1.00 89.19 196 ARG A N 1
ATOM 1502 C CA . ARG A 1 196 ? 0.290 -16.574 -2.679 1.00 89.19 196 ARG A CA 1
ATOM 1503 C C . ARG A 1 196 ? 0.053 -15.289 -3.472 1.00 89.19 196 ARG A C 1
ATOM 1505 O O . ARG A 1 196 ? -0.926 -15.225 -4.223 1.00 89.19 196 ARG A O 1
ATOM 1512 N N . GLN A 1 197 ? 0.889 -14.264 -3.311 1.00 91.56 197 GLN A N 1
ATOM 1513 C CA . GLN A 1 197 ? 0.822 -13.073 -4.145 1.00 91.56 197 GLN A CA 1
ATOM 1514 C C . GLN A 1 197 ? 1.155 -13.453 -5.595 1.00 91.56 197 GLN A C 1
ATOM 1516 O O . GLN A 1 197 ? 2.032 -14.262 -5.868 1.00 91.56 197 GLN A O 1
ATOM 1521 N N . ARG A 1 198 ? 0.460 -12.854 -6.569 1.00 94.56 198 ARG A N 1
ATOM 1522 C CA . ARG A 1 198 ? 0.692 -13.131 -7.999 1.00 94.56 198 ARG A CA 1
ATOM 1523 C C . ARG A 1 198 ? 2.078 -12.688 -8.487 1.00 94.56 198 ARG A C 1
ATOM 1525 O O . ARG A 1 198 ? 2.604 -13.303 -9.413 1.00 94.56 198 ARG A O 1
ATOM 1532 N N . TYR A 1 199 ? 2.626 -11.631 -7.889 1.00 94.62 199 TYR A N 1
ATOM 1533 C CA . TYR A 1 199 ? 3.909 -11.022 -8.252 1.00 94.62 199 TYR A CA 1
ATOM 1534 C C . TYR A 1 199 ? 4.810 -10.919 -7.009 1.00 94.62 199 TYR A C 1
ATOM 1536 O O . TYR A 1 199 ? 5.113 -9.802 -6.584 1.00 94.62 199 TYR A O 1
ATOM 1544 N N . PRO A 1 200 ? 5.164 -12.058 -6.388 1.00 91.56 200 PRO A N 1
ATOM 1545 C CA . PRO A 1 200 ? 5.955 -12.052 -5.168 1.00 91.56 200 PRO A CA 1
ATOM 1546 C C . PRO A 1 200 ? 7.364 -11.543 -5.470 1.00 91.56 200 PRO A C 1
ATOM 1548 O O . PRO A 1 200 ? 7.847 -11.638 -6.607 1.00 91.56 200 PRO A O 1
ATOM 1551 N N . VAL A 1 201 ? 8.011 -10.998 -4.449 1.00 87.19 201 VAL A N 1
ATOM 1552 C CA . VAL A 1 201 ? 9.389 -10.524 -4.519 1.00 87.19 201 VAL A CA 1
ATOM 1553 C C . VAL A 1 201 ? 10.191 -11.143 -3.386 1.00 87.19 201 VAL A C 1
ATOM 1555 O O . VAL A 1 201 ? 9.784 -11.096 -2.226 1.00 87.19 201 VAL A O 1
ATOM 1558 N N . ASP A 1 202 ? 11.343 -11.708 -3.740 1.00 81.94 202 ASP A N 1
ATOM 1559 C CA . ASP A 1 202 ? 12.270 -12.272 -2.769 1.00 81.94 202 ASP A CA 1
ATOM 1560 C C . ASP A 1 202 ? 12.894 -11.175 -1.901 1.00 81.94 202 ASP A C 1
ATOM 1562 O O . ASP A 1 202 ? 13.149 -10.048 -2.339 1.00 81.94 202 ASP A O 1
ATOM 1566 N N . LEU A 1 203 ? 13.213 -11.533 -0.660 1.00 73.94 203 LEU A N 1
ATOM 1567 C CA . LEU A 1 203 ? 13.895 -10.634 0.257 1.00 73.94 203 LEU A CA 1
ATOM 1568 C C . LEU A 1 203 ? 15.226 -10.147 -0.336 1.00 73.94 203 LEU A C 1
ATOM 1570 O O . LEU A 1 203 ? 16.095 -10.943 -0.696 1.00 73.94 203 LEU A O 1
ATOM 1574 N N . GLY A 1 204 ? 15.417 -8.827 -0.364 1.00 75.25 204 GLY A N 1
ATOM 1575 C CA . GLY A 1 204 ? 16.662 -8.237 -0.848 1.00 75.25 204 GLY A CA 1
ATOM 1576 C C . GLY A 1 204 ? 16.815 -8.234 -2.369 1.00 75.25 204 GLY A C 1
ATOM 1577 O O . GLY A 1 204 ? 17.929 -8.003 -2.840 1.00 75.25 204 GLY A O 1
ATOM 1578 N N . ALA A 1 205 ? 15.745 -8.511 -3.124 1.00 82.88 205 ALA A N 1
ATOM 1579 C CA . ALA A 1 205 ? 15.790 -8.520 -4.579 1.00 82.88 205 ALA A CA 1
ATOM 1580 C C . ALA A 1 205 ? 16.254 -7.168 -5.144 1.00 82.88 205 ALA A C 1
ATOM 1582 O O . ALA A 1 205 ? 15.818 -6.102 -4.704 1.00 82.88 205 ALA A O 1
ATOM 1583 N N . GLN A 1 206 ? 17.143 -7.256 -6.130 1.00 87.75 206 GLN A N 1
ATOM 1584 C CA . GLN A 1 206 ? 17.587 -6.153 -6.974 1.00 87.75 206 GLN A CA 1
ATOM 1585 C C . GLN A 1 206 ? 17.431 -6.609 -8.420 1.00 87.75 206 GLN A C 1
ATOM 1587 O O . GLN A 1 206 ? 17.880 -7.705 -8.765 1.00 87.75 206 GLN A O 1
ATOM 1592 N N . PHE A 1 207 ? 16.766 -5.800 -9.230 1.00 89.62 207 PHE A N 1
ATOM 1593 C CA . PHE A 1 207 ? 16.383 -6.117 -10.595 1.00 89.62 207 PHE A CA 1
ATOM 1594 C C . PHE A 1 207 ? 17.267 -5.353 -11.568 1.00 89.62 207 PHE A C 1
ATOM 1596 O O . PHE A 1 207 ? 17.418 -4.136 -11.467 1.00 89.62 207 PHE A O 1
ATOM 1603 N N . ASP A 1 208 ? 17.836 -6.062 -12.538 1.00 91.06 208 ASP A N 1
ATOM 1604 C CA . ASP A 1 208 ? 18.520 -5.397 -13.640 1.00 91.06 208 ASP A CA 1
ATOM 1605 C C . ASP A 1 208 ? 17.513 -4.880 -14.688 1.00 91.06 208 ASP A C 1
ATOM 1607 O O . ASP A 1 208 ? 16.313 -5.169 -14.651 1.00 91.06 208 ASP A O 1
ATOM 1611 N N . VAL A 1 209 ? 17.984 -4.108 -15.671 1.00 92.81 209 VAL A N 1
ATOM 1612 C CA . VAL A 1 209 ? 17.117 -3.594 -16.747 1.00 92.81 209 VAL A CA 1
ATOM 1613 C C . VAL A 1 209 ? 16.369 -4.710 -17.491 1.00 92.81 209 VAL A C 1
ATOM 1615 O O . VAL A 1 209 ? 15.239 -4.494 -17.939 1.00 92.81 209 VAL A O 1
ATOM 1618 N N . ALA A 1 210 ? 16.960 -5.899 -17.646 1.00 94.56 210 ALA A N 1
ATOM 1619 C CA . ALA A 1 210 ? 16.300 -7.007 -18.328 1.00 94.56 210 ALA A CA 1
ATOM 1620 C C . ALA A 1 210 ? 15.138 -7.568 -17.492 1.00 94.56 210 ALA A C 1
ATOM 1622 O O . ALA A 1 210 ? 14.074 -7.850 -18.055 1.00 94.56 210 ALA A O 1
ATOM 1623 N N . ASP A 1 211 ? 15.301 -7.652 -16.171 1.00 95.31 211 ASP A N 1
ATOM 1624 C CA . ASP A 1 211 ? 14.229 -7.989 -15.232 1.00 95.31 211 ASP A CA 1
ATOM 1625 C C . ASP A 1 211 ? 13.097 -6.956 -15.302 1.00 95.31 211 ASP A C 1
ATOM 1627 O O . ASP A 1 211 ? 11.936 -7.317 -15.521 1.00 95.31 211 ASP A O 1
ATOM 1631 N N . LEU A 1 212 ? 13.430 -5.661 -15.222 1.00 95.25 212 LEU A N 1
ATOM 1632 C CA . LEU A 1 212 ? 12.445 -4.577 -15.293 1.00 95.25 212 LEU A CA 1
ATOM 1633 C C . LEU A 1 212 ? 11.631 -4.628 -16.598 1.00 95.25 212 LEU A C 1
ATOM 1635 O O . LEU A 1 212 ? 10.401 -4.521 -16.575 1.00 95.25 212 LEU A O 1
ATOM 1639 N N . ARG A 1 213 ? 12.294 -4.858 -17.741 1.00 96.88 213 ARG A N 1
ATOM 1640 C CA . ARG A 1 213 ? 11.629 -5.051 -19.042 1.00 96.88 213 ARG A CA 1
ATOM 1641 C C . ARG A 1 213 ? 10.706 -6.265 -19.036 1.00 96.88 213 ARG A C 1
ATOM 1643 O O . ARG A 1 213 ? 9.565 -6.166 -19.490 1.00 96.88 213 ARG A O 1
ATOM 1650 N N . SER A 1 214 ? 11.170 -7.389 -18.491 1.00 97.44 214 SER A N 1
ATOM 1651 C CA . SER A 1 214 ? 10.371 -8.611 -18.362 1.00 97.44 214 SER A CA 1
ATOM 1652 C C . SER A 1 214 ? 9.101 -8.377 -17.536 1.00 97.44 214 SER A C 1
ATOM 1654 O O . SER A 1 214 ? 8.018 -8.831 -17.920 1.00 97.44 214 SER A O 1
ATOM 1656 N N . PHE A 1 215 ? 9.189 -7.606 -16.447 1.00 97.50 215 PHE A N 1
ATOM 1657 C CA . PHE A 1 215 ? 8.034 -7.266 -15.613 1.00 97.50 215 PHE A CA 1
ATOM 1658 C C . PHE A 1 215 ? 7.034 -6.355 -16.321 1.00 97.50 215 PHE A C 1
ATOM 1660 O O . PHE A 1 215 ? 5.829 -6.581 -16.207 1.00 97.50 215 PHE A O 1
ATOM 1667 N N . VAL A 1 216 ? 7.501 -5.372 -17.097 1.00 98.06 216 VAL A N 1
ATOM 1668 C CA . VAL A 1 216 ? 6.624 -4.538 -17.935 1.00 98.06 216 VAL A CA 1
ATOM 1669 C C . VAL A 1 216 ? 5.914 -5.386 -18.999 1.00 98.06 216 VAL A C 1
ATOM 1671 O O . VAL A 1 216 ? 4.707 -5.236 -19.204 1.00 98.06 216 VAL A O 1
ATOM 1674 N N . ASP A 1 217 ? 6.617 -6.320 -19.641 1.00 98.25 217 ASP A N 1
ATOM 1675 C CA . ASP A 1 217 ? 6.035 -7.228 -20.637 1.00 98.25 217 ASP A CA 1
ATOM 1676 C C . ASP A 1 217 ? 5.045 -8.235 -20.029 1.00 98.25 217 ASP A C 1
ATOM 1678 O O . ASP A 1 217 ? 4.041 -8.591 -20.658 1.00 98.25 217 ASP A O 1
ATOM 1682 N N . GLU A 1 218 ? 5.298 -8.717 -18.809 1.00 98.06 218 GLU A N 1
ATOM 1683 C CA . GLU A 1 218 ? 4.333 -9.506 -18.038 1.00 98.06 218 GLU A CA 1
ATOM 1684 C C . GLU A 1 218 ? 3.092 -8.677 -17.700 1.00 98.06 218 GLU A C 1
ATOM 1686 O O . GLU A 1 218 ? 1.983 -9.075 -18.062 1.00 98.06 218 GLU A O 1
ATOM 1691 N N . ALA A 1 219 ? 3.267 -7.493 -17.111 1.00 97.81 219 ALA A N 1
ATOM 1692 C CA . ALA A 1 219 ? 2.165 -6.609 -16.752 1.00 97.81 219 ALA A CA 1
ATOM 1693 C C . ALA A 1 219 ? 1.310 -6.236 -17.970 1.00 97.81 219 ALA A C 1
ATOM 1695 O O . ALA A 1 219 ? 0.080 -6.232 -17.892 1.00 97.81 219 ALA A O 1
ATOM 1696 N N . ARG A 1 220 ? 1.930 -5.987 -19.132 1.00 98.06 220 ARG A N 1
ATOM 1697 C CA . ARG A 1 220 ? 1.224 -5.693 -20.390 1.00 98.06 220 ARG A CA 1
ATOM 1698 C C . ARG A 1 220 ? 0.345 -6.859 -20.847 1.00 98.06 220 ARG A C 1
ATOM 1700 O O . ARG A 1 220 ? -0.752 -6.632 -21.357 1.00 98.06 220 ARG A O 1
ATOM 1707 N N . ARG A 1 221 ? 0.805 -8.102 -20.670 1.00 97.62 221 ARG A N 1
ATOM 1708 C CA . ARG A 1 221 ? 0.014 -9.306 -20.978 1.00 97.62 221 ARG A CA 1
ATOM 1709 C C . ARG A 1 221 ? -1.124 -9.490 -19.979 1.00 97.62 221 ARG A C 1
ATOM 1711 O O . ARG A 1 221 ? -2.263 -9.687 -20.400 1.00 97.62 221 ARG A O 1
ATOM 1718 N N . ASP A 1 222 ? -0.839 -9.365 -18.688 1.00 96.56 222 ASP A N 1
ATOM 1719 C CA . ASP A 1 222 ? -1.812 -9.624 -17.622 1.00 96.56 222 ASP A CA 1
ATOM 1720 C C . ASP A 1 222 ? -2.907 -8.540 -17.576 1.00 96.56 222 ASP A C 1
ATOM 1722 O O . ASP A 1 222 ? -4.071 -8.821 -17.272 1.00 96.56 222 ASP A O 1
ATOM 1726 N N . THR A 1 223 ? -2.587 -7.307 -17.976 1.00 95.88 223 THR A N 1
ATOM 1727 C CA . THR A 1 223 ? -3.534 -6.178 -18.049 1.00 95.88 223 THR A CA 1
ATOM 1728 C C . THR A 1 223 ? -4.134 -5.955 -19.440 1.00 95.88 223 THR A C 1
ATOM 1730 O O . THR A 1 223 ? -4.905 -5.010 -19.633 1.00 95.88 223 THR A O 1
ATOM 1733 N N . ALA A 1 224 ? -3.861 -6.840 -20.406 1.00 95.75 224 ALA A N 1
ATOM 1734 C CA . ALA A 1 224 ? -4.392 -6.724 -21.759 1.00 95.75 224 ALA A CA 1
ATOM 1735 C C . ALA A 1 224 ? -5.928 -6.578 -21.753 1.00 95.75 224 ALA A C 1
ATOM 1737 O O . ALA A 1 224 ? -6.653 -7.361 -21.134 1.00 95.75 224 ALA A O 1
ATOM 1738 N N . GLY A 1 225 ? -6.428 -5.548 -22.441 1.00 94.00 225 GLY A N 1
ATOM 1739 C CA . GLY A 1 225 ? -7.859 -5.232 -22.512 1.00 94.00 225 GLY A CA 1
ATOM 1740 C C . GLY A 1 225 ? -8.411 -4.388 -21.355 1.00 94.00 225 GLY A C 1
ATOM 1741 O O . GLY A 1 225 ? -9.611 -4.121 -21.342 1.00 94.00 225 GLY A O 1
ATOM 1742 N N . VAL A 1 226 ? -7.577 -3.937 -20.409 1.00 96.12 226 VAL A N 1
ATOM 1743 C CA . VAL A 1 226 ? -7.970 -2.968 -19.369 1.00 96.12 226 VAL A CA 1
ATOM 1744 C C . VAL A 1 226 ? -7.499 -1.578 -19.766 1.00 96.12 226 VAL A C 1
ATOM 1746 O O . VAL A 1 226 ? -6.389 -1.172 -19.436 1.00 96.12 226 VAL A O 1
ATOM 1749 N N . GLU A 1 227 ? -8.355 -0.826 -20.460 1.00 95.44 227 GLU A N 1
ATOM 1750 C CA . GLU A 1 227 ? -7.998 0.516 -20.952 1.00 95.44 227 GLU A CA 1
ATOM 1751 C C . GLU A 1 227 ? -7.532 1.449 -19.824 1.00 95.44 227 GLU A C 1
ATOM 1753 O O . GLU A 1 227 ? -6.589 2.214 -20.000 1.00 95.44 227 GLU A O 1
ATOM 1758 N N . ALA A 1 228 ? -8.135 1.322 -18.640 1.00 95.44 228 ALA A N 1
ATOM 1759 C CA . ALA A 1 228 ? -7.796 2.111 -17.461 1.00 95.44 228 ALA A CA 1
ATOM 1760 C C . ALA A 1 228 ? -6.335 1.954 -16.991 1.00 95.44 228 ALA A C 1
ATOM 1762 O O . ALA A 1 228 ? -5.810 2.846 -16.334 1.00 95.44 228 ALA A O 1
ATOM 1763 N N . LEU A 1 229 ? -5.671 0.845 -17.338 1.00 97.38 229 LEU A N 1
ATOM 1764 C CA . LEU A 1 229 ? -4.288 0.560 -16.942 1.00 97.38 229 LEU A CA 1
ATOM 1765 C C . LEU A 1 229 ? -3.268 0.854 -18.044 1.00 97.38 229 LEU A C 1
ATOM 1767 O O . LEU A 1 229 ? -2.066 0.780 -17.795 1.00 97.38 229 LEU A O 1
ATOM 1771 N N . ARG A 1 230 ? -3.715 1.215 -19.253 1.00 96.62 230 ARG A N 1
ATOM 1772 C CA . ARG A 1 230 ? -2.815 1.424 -20.392 1.00 96.62 230 ARG A CA 1
ATOM 1773 C C . ARG A 1 230 ? -1.787 2.523 -20.118 1.00 96.62 230 ARG A C 1
ATOM 1775 O O . AR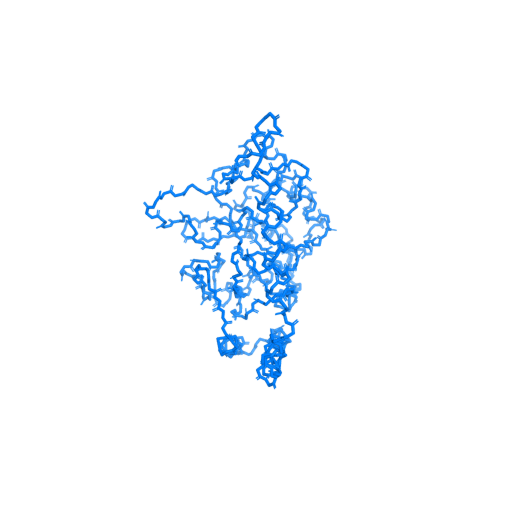G A 1 230 ? -0.607 2.313 -20.370 1.00 96.62 230 ARG A O 1
ATOM 1782 N N . ALA A 1 231 ? -2.225 3.646 -19.548 1.00 95.81 231 ALA A N 1
ATOM 1783 C CA . ALA A 1 231 ? -1.337 4.756 -19.206 1.00 95.81 231 ALA A CA 1
ATOM 1784 C C . ALA A 1 231 ? -0.281 4.360 -18.158 1.00 95.81 231 ALA A C 1
ATOM 1786 O O . ALA A 1 231 ? 0.871 4.751 -18.285 1.00 95.81 231 ALA A O 1
ATOM 1787 N N . ALA A 1 232 ? -0.648 3.540 -17.166 1.00 97.38 232 ALA A N 1
ATOM 1788 C CA . ALA A 1 232 ? 0.289 3.064 -16.149 1.00 97.38 232 ALA A CA 1
ATOM 1789 C C . ALA A 1 232 ? 1.383 2.160 -16.742 1.00 97.38 232 ALA A C 1
ATOM 1791 O O . ALA A 1 232 ? 2.549 2.280 -16.378 1.00 97.38 232 ALA A O 1
ATOM 1792 N N . VAL A 1 233 ? 1.017 1.279 -17.680 1.00 98.06 233 VAL A N 1
ATOM 1793 C CA . VAL A 1 233 ? 1.979 0.409 -18.379 1.00 98.06 233 VAL A CA 1
ATOM 1794 C C . VAL A 1 233 ? 2.896 1.221 -19.295 1.00 98.06 233 VAL A C 1
ATOM 1796 O O . VAL A 1 233 ? 4.094 0.965 -19.329 1.00 98.06 233 VAL A O 1
ATOM 1799 N N . GLU A 1 234 ? 2.351 2.193 -20.033 1.00 97.44 234 GLU A N 1
ATOM 1800 C CA . GLU A 1 234 ? 3.139 3.087 -20.896 1.00 97.44 234 GLU A CA 1
ATOM 1801 C C . GLU A 1 234 ? 4.139 3.925 -20.083 1.00 97.44 234 GLU A C 1
ATOM 1803 O O . GLU A 1 234 ? 5.283 4.093 -20.503 1.00 97.44 234 GLU A O 1
ATOM 1808 N N . GLU A 1 235 ? 3.731 4.402 -18.906 1.00 96.56 235 GLU A N 1
ATOM 1809 C CA . GLU A 1 235 ? 4.589 5.172 -18.006 1.00 96.56 235 GLU A CA 1
ATOM 1810 C C . GLU A 1 235 ? 5.744 4.334 -17.445 1.00 96.56 235 GLU A C 1
ATOM 1812 O O . GLU A 1 235 ? 6.900 4.748 -17.520 1.00 96.56 235 GLU A O 1
ATOM 1817 N N . ALA A 1 236 ? 5.456 3.119 -16.970 1.00 96.19 236 ALA A N 1
ATOM 1818 C CA . ALA A 1 236 ? 6.490 2.207 -16.489 1.00 96.19 236 ALA A CA 1
ATOM 1819 C C . ALA A 1 236 ? 7.473 1.803 -17.607 1.00 96.19 236 ALA A C 1
ATOM 1821 O O . ALA A 1 236 ? 8.682 1.780 -17.398 1.00 96.19 236 ALA A O 1
ATOM 1822 N N . ASP A 1 237 ? 6.979 1.534 -18.820 1.00 96.88 237 ASP A N 1
ATOM 1823 C CA . ASP A 1 237 ? 7.818 1.200 -19.982 1.00 96.88 237 ASP A CA 1
ATOM 1824 C C . ASP A 1 237 ? 8.770 2.346 -20.367 1.00 96.88 237 ASP A C 1
ATOM 1826 O O . ASP A 1 237 ? 9.933 2.120 -20.727 1.00 96.88 237 ASP A O 1
ATOM 1830 N N . ARG A 1 238 ? 8.282 3.590 -20.259 1.00 95.62 238 ARG A N 1
ATOM 1831 C CA . ARG A 1 238 ? 9.077 4.804 -20.459 1.00 95.62 238 ARG A CA 1
ATOM 1832 C C . ARG A 1 238 ? 10.164 4.931 -19.391 1.00 95.62 238 ARG A C 1
ATOM 1834 O O . ARG A 1 238 ? 11.320 5.118 -19.761 1.00 95.62 238 ARG A O 1
ATOM 1841 N N . ALA A 1 239 ? 9.814 4.776 -18.113 1.00 92.69 239 ALA A N 1
ATOM 1842 C CA . ALA A 1 239 ? 10.760 4.862 -16.998 1.00 92.69 239 ALA A CA 1
ATOM 1843 C C . ALA A 1 239 ? 11.888 3.820 -17.115 1.00 92.69 239 ALA A C 1
ATOM 1845 O O . ALA A 1 239 ? 13.066 4.161 -17.015 1.00 92.69 239 ALA A O 1
ATOM 1846 N N . VAL A 1 240 ? 11.553 2.569 -17.452 1.00 93.62 240 VAL A N 1
ATOM 1847 C CA . VAL A 1 240 ? 12.560 1.519 -17.696 1.00 93.62 240 VAL A CA 1
ATOM 1848 C C . VAL A 1 240 ? 13.461 1.867 -18.887 1.00 93.62 240 VAL A C 1
ATOM 1850 O O . VAL A 1 240 ? 14.662 1.607 -18.857 1.00 93.62 240 VAL A O 1
ATOM 1853 N N . GLY A 1 241 ? 12.915 2.488 -19.938 1.00 93.88 241 GLY A N 1
ATOM 1854 C CA . GLY A 1 241 ? 13.713 2.952 -21.076 1.00 93.88 241 GLY A CA 1
ATOM 1855 C C . GLY A 1 241 ? 14.661 4.106 -20.761 1.00 93.88 241 GLY A C 1
ATOM 1856 O O . GLY A 1 241 ? 15.742 4.172 -21.346 1.00 93.88 241 GLY A O 1
ATOM 1857 N N . GLU A 1 242 ? 14.281 4.991 -19.845 1.00 92.12 242 GLU A N 1
ATOM 1858 C CA . GLU A 1 242 ? 15.154 6.055 -19.341 1.00 92.12 242 GLU A CA 1
ATOM 1859 C C . GLU A 1 242 ? 16.295 5.466 -18.511 1.00 92.12 242 GLU A C 1
ATOM 1861 O O . GLU A 1 242 ? 17.455 5.772 -18.785 1.00 92.12 242 GLU A O 1
ATOM 1866 N N . HIS A 1 243 ? 15.989 4.530 -17.610 1.00 88.19 243 HIS A N 1
ATOM 1867 C CA . HIS A 1 243 ? 16.999 3.829 -16.818 1.00 88.19 243 HIS A CA 1
ATOM 1868 C C . HIS A 1 243 ? 18.005 3.064 -17.697 1.00 88.19 243 HIS A C 1
ATOM 1870 O O . HIS A 1 243 ? 19.217 3.199 -17.538 1.00 88.19 243 HIS A O 1
ATOM 1876 N N . GLU A 1 244 ? 17.522 2.347 -18.717 1.00 91.62 244 GLU A N 1
ATOM 1877 C CA . GLU A 1 244 ? 18.378 1.670 -19.701 1.00 91.62 244 GLU A CA 1
ATOM 1878 C C . GLU A 1 244 ? 19.304 2.649 -20.449 1.00 91.62 244 GLU A C 1
ATOM 1880 O O . GLU A 1 244 ? 20.462 2.335 -20.746 1.00 91.62 244 GLU A O 1
ATOM 1885 N N . ALA A 1 245 ? 18.803 3.841 -20.787 1.00 91.50 245 ALA A N 1
ATOM 1886 C CA . ALA A 1 245 ? 19.598 4.866 -21.454 1.00 91.50 245 ALA A CA 1
ATOM 1887 C C . ALA A 1 245 ? 20.676 5.447 -20.525 1.00 91.50 245 ALA A C 1
ATOM 1889 O O . ALA A 1 245 ? 21.793 5.701 -20.985 1.00 91.50 245 ALA A O 1
ATOM 1890 N N . GLU A 1 246 ? 20.367 5.622 -19.239 1.00 88.69 246 GLU A N 1
ATOM 1891 C CA . GLU A 1 246 ? 21.316 6.064 -18.215 1.00 88.69 246 GLU A CA 1
ATOM 1892 C C . GLU A 1 246 ? 22.427 5.036 -17.984 1.00 88.69 246 GLU A C 1
ATOM 1894 O O . GLU A 1 246 ? 23.604 5.404 -18.028 1.00 88.69 246 GLU A O 1
ATOM 1899 N N . GLU A 1 247 ? 22.091 3.750 -17.833 1.00 88.00 247 GLU A N 1
ATOM 1900 C CA . GLU A 1 247 ? 23.086 2.680 -17.690 1.00 88.00 247 GLU A CA 1
ATOM 1901 C C . GLU A 1 247 ? 24.007 2.594 -18.910 1.00 88.00 247 GLU A C 1
ATOM 1903 O O . GLU A 1 247 ? 25.232 2.501 -18.783 1.00 88.00 247 GLU A O 1
ATOM 1908 N N . ARG A 1 248 ? 23.433 2.685 -20.117 1.00 90.25 248 ARG A N 1
ATOM 1909 C CA . ARG A 1 248 ? 24.208 2.697 -21.361 1.00 90.25 248 ARG A CA 1
ATOM 1910 C C . ARG A 1 248 ? 25.132 3.907 -21.429 1.00 90.25 248 ARG A C 1
ATOM 1912 O O . ARG A 1 248 ? 26.299 3.761 -21.787 1.00 90.25 248 ARG A O 1
ATOM 1919 N N . HIS A 1 249 ? 24.632 5.087 -21.066 1.00 88.94 249 HIS A N 1
ATOM 1920 C CA . HIS A 1 249 ? 25.440 6.298 -21.028 1.00 88.94 249 HIS A CA 1
ATOM 1921 C C . HIS A 1 249 ? 26.589 6.178 -20.019 1.00 88.94 249 HIS A C 1
ATOM 1923 O O . HIS A 1 249 ? 27.722 6.531 -20.344 1.00 88.94 249 HIS A O 1
ATOM 1929 N N . ALA A 1 250 ? 26.328 5.633 -18.828 1.00 86.00 250 ALA A N 1
ATOM 1930 C CA . ALA A 1 250 ? 27.344 5.388 -17.809 1.00 86.00 250 ALA A CA 1
ATOM 1931 C C . ALA A 1 250 ? 28.410 4.379 -18.276 1.00 86.00 250 ALA A C 1
ATOM 1933 O O . ALA A 1 250 ? 29.592 4.576 -18.003 1.00 86.00 250 ALA A O 1
ATOM 1934 N N . ALA A 1 251 ? 28.018 3.344 -19.027 1.00 86.50 251 ALA A N 1
ATOM 1935 C CA . ALA A 1 251 ? 28.941 2.362 -19.599 1.00 86.50 251 ALA A CA 1
ATOM 1936 C C . ALA A 1 251 ? 29.803 2.923 -20.749 1.00 86.50 251 ALA A C 1
ATOM 1938 O O . ALA A 1 251 ? 30.919 2.451 -20.977 1.00 86.50 251 ALA A O 1
ATOM 1939 N N . GLU A 1 252 ? 29.296 3.918 -21.485 1.00 87.31 252 GLU A N 1
ATOM 1940 C CA . GLU A 1 252 ? 30.018 4.602 -22.566 1.00 87.31 252 GLU A CA 1
ATOM 1941 C C . GLU A 1 252 ? 30.983 5.682 -22.058 1.00 87.31 252 GLU A C 1
ATOM 1943 O O . GLU A 1 252 ? 31.937 6.041 -22.760 1.00 87.31 252 GLU A O 1
ATOM 1948 N N . GLN A 1 253 ? 30.773 6.202 -20.844 1.00 76.25 253 GLN A N 1
ATOM 1949 C CA . GLN A 1 253 ? 31.736 7.101 -20.225 1.00 76.25 253 GLN A CA 1
ATOM 1950 C C . GLN A 1 253 ? 32.995 6.309 -19.841 1.00 76.25 253 GLN A C 1
ATOM 1952 O O . GLN A 1 253 ? 32.902 5.287 -19.156 1.00 76.25 253 GLN A O 1
ATOM 1957 N N . PRO A 1 254 ? 34.201 6.752 -20.253 1.00 66.62 254 PRO A N 1
ATOM 1958 C CA . PRO A 1 254 ? 35.418 6.161 -19.723 1.00 66.62 254 PRO A CA 1
ATOM 1959 C C . PRO A 1 254 ? 35.367 6.287 -18.197 1.00 66.62 254 PRO A C 1
ATOM 1961 O O . PRO A 1 254 ? 34.930 7.336 -17.709 1.00 66.62 254 PRO A O 1
ATOM 1964 N N . PRO A 1 255 ? 35.790 5.256 -17.439 1.00 63.41 255 PRO A N 1
ATOM 1965 C CA . PRO A 1 255 ? 35.835 5.359 -15.990 1.00 63.41 255 PRO A CA 1
ATOM 1966 C C . PRO A 1 255 ? 36.557 6.658 -15.653 1.00 63.41 255 PRO A C 1
ATOM 1968 O O . PRO A 1 255 ? 37.627 6.916 -16.217 1.00 63.41 255 PRO A O 1
ATOM 1971 N N . ALA A 1 256 ? 35.927 7.492 -14.816 1.00 62.84 256 ALA A N 1
ATOM 1972 C CA . ALA A 1 256 ? 36.507 8.754 -14.378 1.00 62.84 256 ALA A CA 1
ATOM 1973 C C . ALA A 1 256 ? 37.980 8.509 -14.056 1.00 62.84 256 ALA A C 1
ATOM 1975 O O . ALA A 1 256 ? 38.299 7.489 -13.449 1.00 62.84 256 ALA A O 1
ATOM 1976 N N . ASP A 1 257 ? 38.869 9.374 -14.538 1.00 53.72 257 ASP A N 1
ATOM 1977 C CA . ASP A 1 257 ? 40.303 9.190 -14.382 1.00 53.72 257 ASP A CA 1
ATOM 1978 C C . ASP A 1 257 ? 40.668 9.127 -12.889 1.00 53.72 257 ASP A C 1
ATOM 1980 O O . ASP A 1 257 ? 40.939 10.136 -12.236 1.00 53.72 257 ASP A O 1
ATOM 1984 N N . TRP A 1 258 ? 40.664 7.913 -12.333 1.00 54.75 258 TRP A N 1
ATOM 1985 C CA . TRP A 1 258 ? 41.032 7.636 -10.951 1.00 54.75 258 TRP A CA 1
ATOM 1986 C C . TRP A 1 258 ? 42.509 7.965 -10.704 1.00 54.75 258 TRP A C 1
ATOM 1988 O O . TRP A 1 258 ? 42.928 7.990 -9.551 1.00 54.75 258 TRP A O 1
ATOM 1998 N N . SER A 1 259 ? 43.304 8.266 -11.744 1.00 52.31 259 SER A N 1
ATOM 1999 C CA . SER A 1 259 ? 44.677 8.749 -11.572 1.00 52.31 259 SER A CA 1
ATOM 2000 C C . SER A 1 259 ? 44.756 10.188 -11.041 1.00 52.31 259 SER A C 1
ATOM 2002 O O . SER A 1 259 ? 45.811 10.587 -10.551 1.00 52.31 259 SER A O 1
ATOM 2004 N N . ALA A 1 260 ? 43.644 10.940 -11.047 1.00 49.62 260 ALA A N 1
ATOM 2005 C CA . ALA A 1 260 ? 43.535 12.240 -10.381 1.00 49.62 260 ALA A CA 1
ATOM 2006 C C . ALA A 1 260 ? 43.065 12.147 -8.913 1.00 49.62 260 ALA A C 1
ATOM 2008 O O . ALA A 1 260 ? 43.135 13.142 -8.186 1.00 49.62 260 ALA A O 1
ATOM 2009 N N . PHE A 1 261 ? 42.623 10.971 -8.447 1.00 49.12 261 PHE A N 1
ATOM 2010 C CA . PHE A 1 261 ? 42.473 10.717 -7.015 1.00 49.12 261 PHE A CA 1
ATOM 2011 C C . PHE A 1 261 ? 43.871 10.499 -6.438 1.00 49.12 261 PHE A C 1
ATOM 2013 O O . PHE A 1 261 ? 44.443 9.414 -6.535 1.00 49.12 261 PHE A O 1
ATOM 2020 N N . ASP A 1 262 ? 44.439 11.551 -5.848 1.00 52.88 262 ASP A N 1
ATOM 2021 C CA . ASP A 1 262 ? 45.674 11.462 -5.079 1.00 52.88 262 ASP A CA 1
ATOM 2022 C C . ASP A 1 262 ? 45.422 10.591 -3.834 1.00 52.88 262 ASP A C 1
ATOM 2024 O O . ASP A 1 262 ? 45.133 11.075 -2.739 1.00 52.88 262 ASP A O 1
ATOM 2028 N N . LEU A 1 263 ? 45.501 9.267 -4.014 1.00 53.12 263 LEU A N 1
ATOM 2029 C CA . LEU A 1 263 ? 45.410 8.259 -2.955 1.00 53.12 263 LEU A CA 1
ATOM 2030 C C . LEU A 1 263 ? 46.402 8.556 -1.821 1.00 53.12 263 LEU A C 1
ATOM 2032 O O . LEU A 1 263 ? 46.166 8.166 -0.678 1.00 53.12 263 LEU A O 1
ATOM 2036 N N . THR A 1 264 ? 47.477 9.295 -2.109 1.00 55.25 264 THR A N 1
ATOM 2037 C CA . THR A 1 264 ? 48.442 9.782 -1.123 1.00 55.25 264 THR A CA 1
ATOM 2038 C C . THR A 1 264 ? 47.834 10.837 -0.198 1.00 55.25 264 THR A C 1
ATOM 2040 O O . THR A 1 264 ? 48.062 10.766 1.008 1.00 55.25 264 THR A O 1
ATOM 2043 N N . ALA A 1 265 ? 47.011 11.759 -0.709 1.00 53.84 265 ALA A N 1
ATOM 2044 C CA . ALA A 1 265 ? 46.342 12.788 0.091 1.00 53.84 265 ALA A CA 1
ATOM 2045 C C . ALA A 1 265 ? 45.262 12.193 1.013 1.00 53.84 265 ALA A C 1
ATOM 2047 O O . ALA A 1 265 ? 45.197 12.538 2.193 1.00 53.84 265 ALA A O 1
ATOM 2048 N N . THR A 1 266 ? 44.465 11.236 0.524 1.00 53.19 266 THR A N 1
ATOM 2049 C CA . THR A 1 266 ? 43.451 10.549 1.347 1.00 53.19 266 THR A CA 1
ATOM 2050 C C . THR A 1 266 ? 44.086 9.587 2.359 1.00 53.19 266 THR A C 1
ATOM 2052 O O . THR A 1 266 ? 43.614 9.477 3.492 1.00 53.19 266 THR A O 1
ATOM 2055 N N . ALA A 1 267 ? 45.193 8.923 2.005 1.00 53.34 267 ALA A N 1
ATOM 2056 C CA . ALA A 1 267 ? 45.949 8.091 2.942 1.00 53.34 267 ALA A CA 1
ATOM 2057 C C . ALA A 1 267 ? 46.659 8.921 4.026 1.00 53.34 267 ALA A C 1
ATOM 2059 O O . ALA A 1 267 ? 46.672 8.503 5.184 1.00 53.34 267 ALA A O 1
ATOM 2060 N N . LEU A 1 268 ? 47.198 10.100 3.684 1.00 54.84 268 LEU A N 1
ATOM 2061 C CA . LEU A 1 268 ? 47.787 11.043 4.643 1.00 54.84 268 LEU A CA 1
ATOM 2062 C C . LEU A 1 268 ? 46.730 11.622 5.591 1.00 54.84 268 LEU A C 1
ATOM 2064 O O . LEU A 1 268 ? 46.944 11.599 6.801 1.00 54.84 268 LEU A O 1
ATOM 2068 N N . ALA A 1 269 ? 45.562 12.021 5.077 1.00 54.41 269 ALA A N 1
ATOM 2069 C CA . ALA A 1 269 ? 44.449 12.490 5.904 1.00 54.41 269 ALA A CA 1
ATOM 2070 C C . ALA A 1 269 ? 43.960 11.405 6.885 1.00 54.41 269 ALA A C 1
ATOM 2072 O O . ALA A 1 269 ? 43.762 11.670 8.069 1.00 54.41 269 ALA A O 1
ATOM 2073 N N . ASN A 1 270 ? 43.858 10.149 6.437 1.00 51.22 270 ASN A N 1
ATOM 2074 C CA . ASN A 1 270 ? 43.480 9.028 7.304 1.00 51.22 270 ASN A CA 1
ATOM 2075 C C . ASN A 1 270 ? 44.572 8.638 8.322 1.00 51.22 270 ASN A C 1
ATOM 2077 O O . ASN A 1 270 ? 44.253 8.137 9.402 1.00 51.22 270 ASN A O 1
ATOM 2081 N N . LEU A 1 271 ? 45.853 8.868 8.015 1.00 53.38 271 LEU A N 1
ATOM 2082 C CA . LEU A 1 271 ? 46.971 8.669 8.948 1.00 53.38 271 LEU A CA 1
ATOM 2083 C C . LEU A 1 271 ? 47.043 9.769 10.017 1.00 53.38 271 LEU A C 1
ATOM 2085 O O . LEU A 1 271 ? 47.353 9.467 11.170 1.00 53.38 271 LEU A O 1
ATOM 2089 N N . GLU A 1 272 ? 46.725 11.016 9.667 1.00 54.09 272 GLU A N 1
ATOM 2090 C CA . GLU A 1 272 ? 46.641 12.125 10.625 1.00 54.09 272 GLU A CA 1
ATOM 2091 C C . GLU A 1 272 ? 45.437 11.978 11.563 1.00 54.09 272 GLU A C 1
ATOM 2093 O O . GLU A 1 272 ? 45.589 12.148 12.773 1.00 54.09 272 GLU A O 1
ATOM 2098 N N . ILE A 1 273 ? 44.285 11.530 11.050 1.00 53.00 273 ILE A N 1
ATOM 2099 C CA . ILE A 1 273 ? 43.107 11.206 11.872 1.00 53.00 273 ILE A CA 1
ATOM 2100 C C . ILE A 1 273 ? 43.408 10.041 12.831 1.00 53.00 273 ILE A C 1
ATOM 2102 O O . ILE A 1 273 ? 43.095 10.119 14.017 1.00 53.00 273 ILE A O 1
ATOM 2106 N N . LYS A 1 274 ? 44.100 8.986 12.375 1.00 47.78 274 LYS A N 1
ATOM 2107 C CA . LYS A 1 274 ? 44.507 7.869 13.251 1.00 47.78 274 LYS A CA 1
ATOM 2108 C C . LYS A 1 274 ? 45.547 8.263 14.306 1.00 47.78 274 LYS A C 1
ATOM 2110 O O . LYS A 1 274 ? 45.535 7.692 15.391 1.00 47.78 274 LYS A O 1
ATOM 2115 N N . ARG A 1 275 ? 46.414 9.244 14.028 1.00 51.41 275 ARG A N 1
ATOM 2116 C CA . ARG A 1 275 ? 47.336 9.816 15.029 1.00 51.41 275 ARG A CA 1
ATOM 2117 C C . ARG A 1 275 ? 46.631 10.717 16.040 1.00 51.41 275 ARG A C 1
ATOM 2119 O O . ARG A 1 275 ? 47.050 10.744 17.189 1.00 51.41 275 ARG A O 1
ATOM 2126 N N . ALA A 1 276 ? 45.572 11.417 15.639 1.00 50.94 276 ALA A N 1
ATOM 2127 C CA . ALA A 1 276 ? 44.783 12.260 16.537 1.00 50.94 276 ALA A CA 1
ATOM 2128 C C . ALA A 1 276 ? 43.896 11.454 17.507 1.00 50.94 276 ALA A C 1
ATOM 2130 O O . ALA A 1 276 ? 43.528 11.964 18.559 1.00 50.94 276 ALA A O 1
ATOM 2131 N N . ILE A 1 277 ? 43.569 10.203 17.166 1.00 51.38 277 ILE A N 1
ATOM 2132 C CA . ILE A 1 277 ? 42.687 9.330 17.962 1.00 51.38 277 ILE A CA 1
ATOM 2133 C C . ILE A 1 277 ? 43.474 8.434 18.946 1.00 51.38 277 ILE A C 1
ATOM 2135 O O . ILE A 1 277 ? 42.897 7.889 19.880 1.00 51.38 277 ILE A O 1
ATOM 2139 N N . ALA A 1 278 ? 44.799 8.316 18.806 1.00 46.53 278 ALA A N 1
ATOM 2140 C CA . ALA A 1 278 ? 45.654 7.566 19.732 1.00 46.53 278 ALA A CA 1
ATOM 2141 C C . ALA A 1 278 ? 46.207 8.462 20.858 1.00 46.53 278 ALA A C 1
ATOM 2143 O O . ALA A 1 278 ? 47.411 8.695 20.962 1.00 46.53 278 ALA A O 1
ATOM 2144 N N . VAL A 1 279 ? 45.315 8.982 21.696 1.00 53.69 279 VAL A N 1
ATOM 2145 C CA . VAL A 1 279 ? 45.659 9.648 22.960 1.00 53.69 279 VAL A CA 1
ATOM 2146 C C . VAL A 1 279 ? 44.832 8.986 24.049 1.00 53.69 279 VAL A C 1
ATOM 2148 O O . VAL A 1 279 ? 43.628 8.797 23.873 1.00 53.69 279 VAL A O 1
ATOM 2151 N N . ASP A 1 280 ? 45.481 8.578 25.137 1.00 54.19 280 ASP A N 1
ATOM 2152 C CA . ASP A 1 280 ? 44.774 7.970 26.262 1.00 54.19 280 ASP A CA 1
ATOM 2153 C C . ASP A 1 280 ? 43.892 8.994 27.002 1.00 54.19 280 ASP A C 1
ATOM 2155 O O . ASP A 1 280 ? 43.920 10.199 26.740 1.00 54.19 280 ASP A O 1
ATOM 2159 N N . GLU A 1 281 ? 43.105 8.513 27.964 1.00 46.72 281 GLU A N 1
ATOM 2160 C CA . GLU A 1 281 ? 42.164 9.294 28.789 1.00 46.72 281 GLU A CA 1
ATOM 2161 C C . GLU A 1 281 ? 42.838 10.407 29.631 1.00 46.72 281 GLU A C 1
ATOM 2163 O O . GLU A 1 281 ? 42.169 11.161 30.344 1.00 46.72 281 GLU A O 1
ATOM 2168 N N . HIS A 1 282 ? 44.166 10.542 29.547 1.00 50.16 282 HIS A N 1
ATOM 2169 C CA . HIS A 1 282 ? 44.967 11.570 30.208 1.00 50.16 282 HIS A CA 1
ATOM 2170 C C . HIS A 1 282 ? 45.714 12.491 29.231 1.00 50.16 282 HIS A C 1
ATOM 2172 O O . HIS A 1 282 ? 46.460 13.369 29.673 1.00 50.16 282 HIS A O 1
ATOM 2178 N N . GLY A 1 283 ? 45.482 12.356 27.921 1.00 52.59 283 GLY A N 1
ATOM 2179 C CA . GLY A 1 283 ? 46.019 13.252 26.898 1.00 52.59 283 GLY A CA 1
ATOM 2180 C C . GLY A 1 283 ? 47.500 13.038 26.582 1.00 52.59 283 GLY A C 1
ATOM 2181 O O . GLY A 1 283 ? 48.131 13.950 26.044 1.00 52.59 283 GLY A O 1
ATOM 2182 N N . ASN A 1 284 ? 48.062 11.862 26.883 1.00 53.19 284 ASN A N 1
ATOM 2183 C CA . ASN A 1 284 ? 49.411 11.503 26.441 1.00 53.19 284 ASN A CA 1
ATOM 2184 C C . ASN A 1 284 ? 49.366 10.643 25.167 1.00 53.19 284 ASN A C 1
ATOM 2186 O O . ASN A 1 284 ? 48.485 9.787 25.043 1.00 53.19 284 ASN A O 1
ATOM 2190 N N . PRO A 1 285 ? 50.296 10.851 24.213 1.00 49.56 285 PRO A N 1
ATOM 2191 C CA . PRO A 1 285 ? 50.390 9.990 23.040 1.00 49.56 285 PRO A CA 1
ATOM 2192 C C . PRO A 1 285 ? 50.724 8.560 23.484 1.00 49.56 285 PRO A C 1
ATOM 2194 O O . PRO A 1 285 ? 51.652 8.374 24.275 1.00 49.56 285 PRO A O 1
ATOM 2197 N N . LEU A 1 286 ? 49.962 7.583 22.982 1.00 51.62 286 LEU A N 1
ATOM 2198 C CA . LEU A 1 286 ? 50.276 6.156 23.136 1.00 51.62 286 LEU A CA 1
ATOM 2199 C C . LEU A 1 286 ? 51.596 5.789 22.442 1.00 51.62 286 LEU A C 1
ATOM 2201 O O . LEU A 1 286 ? 51.847 6.296 21.322 1.00 51.62 286 LEU A O 1
#

Foldseek 3Di:
DFFAWFAALQQLATQDFFFKKWKFKWFDDPPAIAGQFFTWIAGDHSLQWGDHTPPDPRQVLLLVLLQVQVVVVQKDAPDPDDDDNPDGSRVVRSLQRCVQQPVADDDPVHDDRRIDGNNIRMHIGMHGVLRLQLQLDFDDDDQVVLCCVRNVVHPNHCVSCPVPSVVCSSSSRSVSSSVVSCVVLVAGDGGQCDPSRPNHDHRSDDDDLVRNVVSLVSSCVSCPPSPSCPVVSVVSVVVSVVVVVVVVVVVPDDPDPCVVVPVVVVVVVVVVVVQVPQAPPVGDHD

Radius of gyration: 22.87 Å; chains: 1; bounding box: 74×36×53 Å

Secondary structure (DSSP, 8-state):
---B-EE-TTT-PEE-TT-EEEEEEEEEETTEEEE-SPPEEEEE-SBSSEES----HHHHHHHHHHHHHHHTTSEEE--SS---TTS-HHHHHHHHHHHHTTSSSS-TT-PPPSEEETTEEPEEEEEEHHHHHHH-----S-HHHHHHHHHTT-HHHHHHTTTTTTTTHHHHHHHHHHHHHHHHTT-----TT-TTSSS---TT----HHHHHHHHHHHHHHTTT-HHHHHHHHHHHHHHHHHHHHHHHHHHSPP--GGGS-HHHHHHHHHHHHHHH-B-TTS-B-

Organism: NCBI:txid1076126

InterPro domains:
  IPR059429 Domain of unknown function DUF8385 [PF28363] (1-238)

pLDDT: mean 87.18, std 15.39, range [43.84, 98.5]